Protein AF-A0A1W2EZI5-F1 (afdb_monomer_lite)

Radius of gyration: 28.15 Å; chains: 1; bounding box: 68×80×71 Å

Secondary structure (DSSP, 8-state):
-HHHHHHHHHHHHHHHHHHHT--PPPP------HHHHHHHHHHTTS--SS--HHHHHHHHHHS----SSHHHHT-SS-HHHHHHHHHHH-TTS-HHHHHHHHHHHHHHHHHHHS-HHHHHHHHHHHTTTT-TT--HHHHHHHHHHHGGGGTT-HHHHHHHHHHHHHHHTT--SHHHHHHHHHHHHHHHHHHHHHHHHHHHHHHS-HHHHHHHHHHHHHHHTT--HHHHHHHHHS------------S--PPP---

pLDDT: mean 77.81, std 23.26, range [31.56, 98.5]

Sequence (255 aa):
MQKSSQCTIATSLCLLQIRSGTRDRLPLLNANHGDFRVHLEKFTRSQPTDLTMSEIYEKCLTLRCDMSDGPHRSLPMRPAWRGLAARADNSNHSREEIADALARAVRSDFRNEVSPSHISALRRIFDRDGNSLGMPEIALAQLRDAAPLASGSVFGQKLQEWATIAATEGRLSRDSFHEAVGNAAIESTHAGIRQTSEHYVRKSTDRRAMKVERRMRDAAAQLVSSTLGASLLAPTGARRSLRRAGLNDGVPIHA

Foldseek 3Di:
DPVVVVVVVVVVVVVVCVVVVDPDDDDPPPDPDPPVVVVVVVVVPPDDDDDDPVNVVVVVVVVPPPDDDDLLVVQPDDPLLSVLLVLLLDPPHDLVNSLVSLLVRLLVLCVVQQDPQLLVQLLCLLVCPVHVVLQLVVSLVSLVVSLVSNPPGPLSNQLSVQSNVCSVVSNSHPLSSQLSNLVSSLVVLVVSLVSSLVSCVVRHPNVSSVSSSVSSVSSSVPRDRSVSSCVSPDDPDDDPPPPPPDDDPDDDDDD

Structure (mmCIF, N/CA/C/O backbone):
data_AF-A0A1W2EZI5-F1
#
_entry.id   AF-A0A1W2EZI5-F1
#
loop_
_atom_site.group_PDB
_atom_site.id
_atom_site.type_symbol
_atom_site.label_atom_id
_atom_site.label_alt_id
_atom_site.label_comp_id
_atom_site.label_asym_id
_atom_site.label_entity_id
_atom_site.label_seq_id
_atom_site.pdbx_PDB_ins_code
_atom_site.Cartn_x
_atom_site.Cartn_y
_atom_site.Cartn_z
_atom_site.occupancy
_atom_site.B_iso_or_equiv
_atom_site.auth_seq_id
_atom_site.auth_comp_id
_atom_site.auth_asym_id
_atom_site.auth_atom_id
_atom_site.pdbx_PDB_model_num
ATOM 1 N N . MET A 1 1 ? -33.947 13.062 8.029 1.00 41.25 1 MET A N 1
ATOM 2 C CA . MET A 1 1 ? -33.235 14.110 8.801 1.00 41.25 1 MET A CA 1
ATOM 3 C C . MET A 1 1 ? -34.034 14.701 9.976 1.00 41.25 1 MET A C 1
ATOM 5 O O . MET A 1 1 ? -33.399 15.210 10.884 1.00 41.25 1 MET A O 1
ATOM 9 N N . GLN A 1 2 ? -35.369 14.582 10.064 1.00 31.56 2 GLN A N 1
ATOM 10 C CA . GLN A 1 2 ? -36.165 15.207 11.149 1.00 31.56 2 GLN A CA 1
ATOM 11 C C . GLN A 1 2 ? -36.022 14.593 12.561 1.00 31.56 2 GLN A C 1
ATOM 13 O O . GLN A 1 2 ? -36.172 15.309 13.548 1.00 31.56 2 GLN A O 1
ATOM 18 N N . LYS A 1 3 ? -35.691 13.298 12.690 1.00 32.41 3 LYS A N 1
ATOM 19 C CA . LYS A 1 3 ? -35.661 12.602 13.997 1.00 32.41 3 LYS A CA 1
ATOM 20 C C . LYS A 1 3 ? -34.504 13.042 14.912 1.00 32.41 3 LYS A C 1
ATOM 22 O O . LYS A 1 3 ? -34.656 13.058 16.127 1.00 32.41 3 LYS A O 1
ATOM 27 N N . SER A 1 4 ? -33.373 13.458 14.332 1.00 36.53 4 SER A N 1
ATOM 28 C CA . SER A 1 4 ? -32.215 13.948 15.097 1.00 36.53 4 SER A CA 1
ATOM 29 C C . SER A 1 4 ? -32.442 15.348 15.671 1.00 36.53 4 SER A C 1
ATOM 31 O O . SER A 1 4 ? -31.951 15.637 16.755 1.00 36.53 4 SER A O 1
ATOM 33 N N . SER A 1 5 ? -33.190 16.212 14.974 1.00 35.41 5 SER A N 1
ATOM 34 C CA . SER A 1 5 ? -33.464 17.577 15.446 1.00 35.41 5 SER A CA 1
ATOM 35 C C . SER A 1 5 ? -34.511 17.612 16.560 1.00 35.41 5 SER A C 1
ATOM 37 O O . SER A 1 5 ? -34.364 18.387 17.498 1.00 35.41 5 SER A O 1
ATOM 39 N N . GLN A 1 6 ? -35.527 16.741 16.519 1.00 37.19 6 GLN A N 1
ATOM 40 C CA . GLN A 1 6 ? -36.568 16.695 17.557 1.00 37.19 6 GLN A CA 1
ATOM 41 C C . GLN A 1 6 ? -36.025 16.233 18.925 1.00 37.19 6 GLN A C 1
ATOM 43 O O . GLN A 1 6 ? -36.439 16.753 19.959 1.00 37.19 6 GLN A O 1
ATOM 48 N N . CYS A 1 7 ? -35.042 15.324 18.940 1.00 37.59 7 CYS A N 1
ATOM 49 C CA . CYS A 1 7 ? -34.447 14.806 20.176 1.00 37.59 7 CYS A CA 1
ATOM 50 C C . CYS A 1 7 ? -33.505 15.819 20.861 1.00 37.59 7 CYS A C 1
ATOM 52 O O . CYS A 1 7 ? -33.435 15.884 22.090 1.00 37.59 7 CYS A O 1
ATOM 54 N N . THR A 1 8 ? -32.814 16.651 20.077 1.00 40.81 8 THR A N 1
ATOM 55 C CA . THR A 1 8 ? -31.978 17.743 20.602 1.00 40.81 8 THR A CA 1
ATOM 56 C C . THR A 1 8 ? -32.838 18.854 21.204 1.00 40.81 8 THR A C 1
ATOM 58 O O . THR A 1 8 ? -32.549 19.314 22.304 1.00 40.81 8 THR A O 1
ATOM 61 N N . ILE A 1 9 ? -33.949 19.215 20.548 1.00 45.84 9 ILE A N 1
ATOM 62 C CA . ILE A 1 9 ? -34.880 20.250 21.032 1.00 45.84 9 ILE A CA 1
ATOM 63 C C . ILE A 1 9 ? -35.523 19.843 22.368 1.00 45.84 9 ILE A C 1
ATOM 65 O O . ILE A 1 9 ? -35.557 20.650 23.294 1.00 45.84 9 ILE A O 1
ATOM 69 N N . ALA A 1 10 ? -35.953 18.584 22.513 1.00 47.00 10 ALA A N 1
ATOM 70 C CA . ALA A 1 10 ? -36.533 18.080 23.762 1.00 47.00 10 ALA A CA 1
ATOM 71 C C . ALA A 1 10 ? -35.529 18.086 24.934 1.00 47.00 10 ALA A C 1
ATOM 73 O O . ALA A 1 10 ? -35.895 18.379 26.071 1.00 47.00 10 ALA A O 1
ATOM 74 N N . THR A 1 11 ? -34.250 17.821 24.648 1.00 47.97 11 THR A N 1
ATOM 75 C CA . THR A 1 11 ? -33.175 17.827 25.653 1.00 47.97 11 THR A CA 1
ATOM 76 C C . THR A 1 11 ? -32.831 19.256 26.087 1.00 47.97 11 THR A C 1
ATOM 78 O O . THR A 1 11 ? -32.679 19.521 27.278 1.00 47.97 11 THR A O 1
ATOM 81 N N . SER A 1 12 ? -32.772 20.197 25.140 1.00 44.44 12 SER A N 1
ATOM 82 C CA . SER A 1 12 ? -32.531 21.616 25.425 1.00 44.44 12 SER A CA 1
ATOM 83 C C . SER A 1 12 ? -33.679 22.269 26.201 1.00 44.44 12 SER A C 1
ATOM 85 O O . SER A 1 12 ? -33.407 23.039 27.117 1.00 44.44 12 SER A O 1
ATOM 87 N N . LEU A 1 13 ? -34.940 21.934 25.898 1.00 47.09 13 LEU A N 1
ATOM 88 C CA . LEU A 1 13 ? -36.112 22.412 26.649 1.00 47.09 13 LEU A CA 1
ATOM 89 C C . LEU A 1 13 ? -36.136 21.872 28.085 1.00 47.09 13 LEU A C 1
ATOM 91 O O . LEU A 1 13 ? -36.356 22.639 29.018 1.00 47.09 13 LEU A O 1
ATOM 95 N N . CYS A 1 14 ? -35.820 20.587 28.277 1.00 48.06 14 CYS A N 1
ATOM 96 C CA . CYS A 1 14 ? -35.753 19.979 29.608 1.00 48.06 14 CYS A CA 1
ATOM 97 C C . CYS A 1 14 ? -34.657 20.625 30.479 1.00 48.06 14 CYS A C 1
ATOM 99 O O . CYS A 1 14 ? -34.890 20.956 31.641 1.00 48.06 14 CYS A O 1
ATOM 101 N N . LEU A 1 15 ? -33.482 20.901 29.897 1.00 48.28 15 LEU A N 1
ATOM 102 C CA . LEU A 1 15 ? -32.386 21.594 30.584 1.00 48.28 15 LEU A CA 1
ATOM 103 C C . LEU A 1 15 ? -32.697 23.072 30.875 1.00 48.28 15 LEU A C 1
ATOM 105 O O . LEU A 1 15 ? -32.250 23.586 31.900 1.00 48.28 15 LEU A O 1
ATOM 109 N N . LEU A 1 16 ? -33.467 23.757 30.018 1.00 47.53 16 LEU A N 1
ATOM 110 C CA . LEU A 1 16 ? -33.883 25.143 30.264 1.00 47.53 16 LEU A CA 1
ATOM 111 C C . LEU A 1 16 ? -34.879 25.247 31.427 1.00 47.53 16 LEU A C 1
ATOM 113 O O . LEU A 1 16 ? -34.733 26.134 32.263 1.00 47.53 16 LEU A O 1
ATOM 117 N N . GLN A 1 17 ? -35.841 24.324 31.517 1.00 48.25 17 GLN A N 1
ATOM 118 C CA . GLN A 1 17 ? -36.878 24.338 32.558 1.00 48.25 17 GLN A CA 1
ATOM 119 C C . GLN A 1 17 ? -36.343 23.976 33.950 1.00 48.25 17 GLN A C 1
ATOM 121 O O . GLN A 1 17 ? -36.781 24.543 34.950 1.00 48.25 17 GLN A O 1
ATOM 126 N N . ILE A 1 18 ? -35.334 23.100 34.023 1.00 50.59 18 ILE A N 1
ATOM 127 C CA . ILE A 1 18 ? -34.610 22.815 35.275 1.00 50.59 18 ILE A CA 1
ATOM 128 C C . ILE A 1 18 ? -33.855 24.063 35.763 1.00 50.59 18 ILE A C 1
ATOM 130 O O . ILE A 1 18 ? -33.739 24.291 36.964 1.00 50.59 18 ILE A O 1
ATOM 134 N N . ARG A 1 19 ? -33.384 24.909 34.839 1.00 44.72 19 ARG A N 1
ATOM 135 C CA . ARG A 1 19 ? -32.620 26.124 35.153 1.00 44.72 19 ARG A CA 1
ATOM 136 C C . ARG A 1 19 ? -33.501 27.324 35.524 1.00 44.72 19 ARG A C 1
ATOM 138 O O . ARG A 1 19 ? -33.015 28.220 36.205 1.00 44.72 19 ARG A O 1
ATOM 145 N N . SER A 1 20 ? -34.768 27.349 35.099 1.00 44.50 20 SER A N 1
ATOM 146 C CA . SER A 1 20 ? -35.701 28.467 35.325 1.00 44.50 20 SER A CA 1
ATOM 147 C C . SER A 1 20 ? -36.641 28.291 36.525 1.00 44.50 20 SER A C 1
ATOM 149 O O . SER A 1 20 ? -37.457 29.178 36.774 1.00 44.50 20 SER A O 1
ATOM 151 N N . GLY A 1 21 ? -36.578 27.165 37.250 1.00 43.94 21 GLY A N 1
ATOM 152 C CA . GLY A 1 21 ? -37.343 26.931 38.487 1.00 43.94 21 GLY A CA 1
ATOM 153 C C . GLY A 1 21 ? -38.873 27.003 38.348 1.00 43.94 21 GLY A C 1
ATOM 154 O O . GLY A 1 21 ? -39.584 27.060 39.348 1.00 43.94 21 GLY A O 1
ATOM 155 N N . THR A 1 22 ? -39.397 27.015 37.124 1.00 44.03 22 THR A N 1
ATOM 156 C CA . THR A 1 22 ? -40.804 27.301 36.821 1.00 44.03 22 THR A CA 1
ATOM 157 C C . THR A 1 22 ? -41.548 26.000 36.529 1.00 44.03 22 THR A C 1
ATOM 159 O O . THR A 1 22 ? -41.249 25.286 35.575 1.00 44.03 22 THR A O 1
ATOM 162 N N . ARG A 1 23 ? -42.526 25.676 37.384 1.00 49.38 23 ARG A N 1
ATOM 163 C CA . ARG A 1 23 ? -43.349 24.452 37.344 1.00 49.38 23 ARG A CA 1
ATOM 164 C C . ARG A 1 23 ? -44.578 24.561 36.433 1.00 49.38 23 ARG A C 1
ATOM 166 O O . ARG A 1 23 ? -45.571 23.883 36.681 1.00 49.38 23 ARG A O 1
ATOM 173 N N . ASP A 1 24 ? -44.532 25.369 35.380 1.00 41.62 24 ASP A N 1
ATOM 174 C CA . ASP A 1 24 ? -45.689 25.496 34.495 1.00 41.62 24 ASP A CA 1
ATOM 175 C C . ASP A 1 24 ? -45.641 24.554 33.290 1.00 41.62 24 ASP A C 1
ATOM 177 O O . ASP A 1 24 ? -44.593 24.239 32.720 1.00 41.62 24 ASP A O 1
ATOM 181 N N . ARG A 1 25 ? -46.837 24.029 33.002 1.00 46.44 25 ARG A N 1
ATOM 182 C CA . ARG A 1 25 ? -47.150 22.851 32.187 1.00 46.44 25 ARG A CA 1
ATOM 183 C C . ARG A 1 25 ? -46.499 22.891 30.800 1.00 46.44 25 ARG A C 1
ATOM 185 O O . ARG A 1 25 ? -46.580 23.888 30.091 1.00 46.44 25 ARG A O 1
ATOM 192 N N . LEU A 1 26 ? -45.932 21.748 30.399 1.00 44.34 26 LEU A N 1
ATOM 193 C CA . LEU A 1 26 ? -45.437 21.474 29.045 1.00 44.34 26 LEU A CA 1
ATOM 194 C C . LEU A 1 26 ? -46.476 21.881 27.980 1.00 44.34 26 LEU A C 1
ATOM 196 O O . LEU A 1 26 ? -47.639 21.485 28.108 1.00 44.34 26 LEU A O 1
ATOM 200 N N . PRO A 1 27 ? -46.089 22.556 26.882 1.00 38.69 27 PRO A N 1
ATOM 201 C CA . PRO A 1 27 ? -46.904 22.529 25.680 1.00 38.69 27 PRO A CA 1
ATOM 202 C C . PRO A 1 27 ? -46.948 21.080 25.183 1.00 38.69 27 PRO A C 1
ATOM 204 O O . PRO A 1 27 ? -45.914 20.441 24.977 1.00 38.69 27 PRO A O 1
ATOM 207 N N . LEU A 1 28 ? -48.162 20.547 25.050 1.00 39.66 28 LEU A N 1
ATOM 208 C CA . LEU A 1 28 ? -48.439 19.20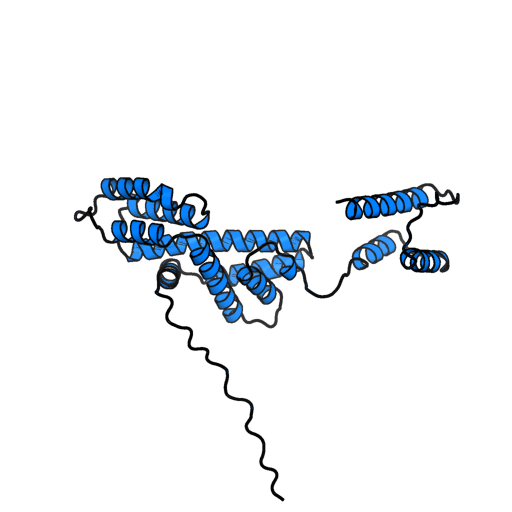0 24.562 1.00 39.66 28 LEU A CA 1
ATOM 209 C C . LEU A 1 28 ? -47.961 19.071 23.108 1.00 39.66 28 LEU A C 1
ATOM 211 O O . LEU A 1 28 ? -48.725 19.253 22.164 1.00 39.66 28 LEU A O 1
ATOM 215 N N . LEU A 1 29 ? -46.683 18.743 22.918 1.00 39.12 29 LEU A N 1
ATOM 216 C CA . LEU A 1 29 ? -46.205 18.188 21.661 1.00 39.12 29 LEU A CA 1
ATOM 217 C C . LEU A 1 29 ? -46.800 16.788 21.546 1.00 39.12 29 LEU A C 1
ATOM 219 O O . LEU A 1 29 ? -46.441 15.872 22.286 1.00 39.12 29 LEU A O 1
ATOM 223 N N . ASN A 1 30 ? -47.765 16.669 20.640 1.00 42.38 30 ASN A N 1
ATOM 224 C CA . ASN A 1 30 ? -48.512 15.459 20.347 1.00 42.38 30 ASN A CA 1
ATOM 225 C C . ASN A 1 30 ? -47.583 14.426 19.680 1.00 42.38 30 ASN A C 1
ATOM 227 O O . ASN A 1 30 ? -47.564 14.261 18.462 1.00 42.38 30 ASN A O 1
ATOM 231 N N . ALA A 1 31 ? -46.734 13.785 20.482 1.00 42.75 31 ALA A N 1
ATOM 232 C CA . ALA A 1 31 ? -45.889 12.678 20.071 1.00 42.75 31 ALA A CA 1
ATOM 233 C C . ALA A 1 31 ? -46.599 11.374 20.449 1.00 42.75 31 ALA A C 1
ATOM 235 O O . ALA A 1 31 ? -46.559 10.929 21.596 1.00 42.75 31 ALA A O 1
ATOM 236 N N . ASN A 1 32 ? -47.260 10.764 19.464 1.00 39.28 32 ASN A N 1
ATOM 237 C CA . ASN A 1 32 ? -47.789 9.404 19.540 1.00 39.28 32 ASN A CA 1
ATOM 238 C C . ASN A 1 32 ? -46.636 8.391 19.658 1.00 39.28 32 ASN A C 1
ATOM 240 O O . ASN A 1 32 ? -46.284 7.732 18.688 1.00 39.28 32 ASN A O 1
ATOM 244 N N . HIS A 1 33 ? -46.032 8.271 20.839 1.00 40.88 33 HIS A N 1
ATOM 245 C CA . HIS A 1 33 ? -45.204 7.132 21.228 1.00 40.88 33 HIS A CA 1
ATOM 246 C C . HIS A 1 33 ? -45.318 6.940 22.744 1.00 40.88 33 HIS A C 1
ATOM 248 O O . HIS A 1 33 ? -44.721 7.674 23.530 1.00 40.88 33 HIS A O 1
ATOM 254 N N . GLY A 1 34 ? -46.119 5.947 23.145 1.00 36.12 34 GLY A N 1
ATOM 255 C CA . GLY A 1 34 ? -46.477 5.666 24.540 1.00 36.12 34 GLY A CA 1
ATOM 256 C C . GLY A 1 34 ? -45.305 5.328 25.469 1.00 36.12 34 GLY A C 1
ATOM 257 O O . GLY A 1 34 ? -45.473 5.389 26.680 1.00 36.12 34 GLY A O 1
ATOM 258 N N . ASP A 1 35 ? -44.114 5.046 24.935 1.00 43.53 35 ASP A N 1
ATOM 259 C CA . ASP A 1 35 ? -42.970 4.562 25.720 1.00 43.53 35 ASP A CA 1
ATOM 260 C C . ASP A 1 35 ? -42.147 5.686 26.384 1.00 43.53 35 ASP A C 1
ATOM 262 O O . ASP A 1 35 ? -41.619 5.532 27.486 1.00 43.53 35 ASP A O 1
ATOM 266 N N . PHE A 1 36 ? -42.102 6.877 25.769 1.00 37.28 36 PHE A N 1
ATOM 267 C CA . PHE A 1 36 ? -41.372 8.033 26.318 1.00 37.28 36 PHE A CA 1
ATOM 268 C C . PHE A 1 36 ? -42.061 8.622 27.559 1.00 37.28 36 PHE A C 1
ATOM 270 O O . PHE A 1 36 ? -41.408 9.136 28.469 1.00 37.28 36 PHE A O 1
ATOM 277 N N . ARG A 1 37 ? -43.396 8.528 27.610 1.00 38.03 37 ARG A N 1
ATOM 278 C CA . ARG A 1 37 ? -44.220 9.105 28.679 1.00 38.03 37 ARG A CA 1
ATOM 279 C C . ARG A 1 37 ? -44.077 8.334 29.996 1.00 38.03 37 ARG A C 1
ATOM 281 O O . ARG A 1 37 ? -44.029 8.945 31.059 1.00 38.03 37 ARG A O 1
ATOM 288 N N . VAL A 1 38 ? -43.909 7.011 29.921 1.00 45.59 38 VAL A N 1
ATOM 289 C CA . VAL A 1 38 ? -43.810 6.128 31.096 1.00 45.59 38 VAL A CA 1
ATOM 290 C C . VAL A 1 38 ? -42.466 6.277 31.823 1.00 45.59 38 VAL A C 1
ATOM 292 O O . VAL A 1 38 ? -42.413 6.160 33.047 1.00 45.59 38 VAL A O 1
ATOM 295 N N . HIS A 1 39 ? -41.374 6.568 31.108 1.00 43.09 39 HIS A N 1
ATOM 296 C CA . HIS A 1 39 ? -40.052 6.732 31.731 1.00 43.09 39 HIS A CA 1
ATOM 297 C C . HIS A 1 39 ? -39.852 8.114 32.369 1.00 43.09 39 HIS A C 1
ATOM 299 O O . HIS A 1 39 ? -39.250 8.206 33.439 1.00 43.09 39 HIS A O 1
ATOM 305 N N . LEU A 1 40 ? -40.425 9.172 31.785 1.00 42.28 40 LEU A N 1
ATOM 306 C CA . LEU A 1 40 ? -40.423 10.511 32.389 1.00 42.28 40 LEU A CA 1
ATOM 307 C C . LEU A 1 40 ? -41.272 10.574 33.671 1.00 42.28 40 LEU A C 1
ATOM 309 O O . LEU A 1 40 ? -40.844 11.192 34.643 1.00 42.28 40 LEU A O 1
ATOM 313 N N . GLU A 1 41 ? -42.420 9.887 33.725 1.00 40.69 41 GLU A N 1
ATOM 314 C CA . GLU A 1 41 ? -43.256 9.827 34.940 1.00 40.69 41 GLU A CA 1
ATOM 315 C C . GLU A 1 41 ? -42.626 9.016 36.085 1.00 40.69 41 GLU A C 1
ATOM 317 O O . GLU A 1 41 ? -42.888 9.296 37.257 1.00 40.69 41 GLU A O 1
ATOM 322 N N . LYS A 1 42 ? -41.761 8.038 35.784 1.00 45.41 42 LYS A N 1
ATOM 323 C CA . LYS A 1 42 ? -40.982 7.334 36.818 1.00 45.41 42 LYS A CA 1
ATOM 324 C C . LYS A 1 42 ? -39.841 8.190 37.367 1.00 45.41 42 LYS A C 1
ATOM 326 O O . LYS A 1 42 ? -39.546 8.095 38.554 1.00 45.41 42 LYS A O 1
ATOM 331 N N . PHE A 1 43 ? -39.247 9.051 36.540 1.00 42.09 43 PHE A N 1
ATOM 332 C CA . PHE A 1 43 ? -38.167 9.951 36.955 1.00 42.09 43 PHE A CA 1
ATOM 333 C C . PHE A 1 43 ? -38.662 11.098 37.853 1.00 42.09 43 PHE A C 1
ATOM 335 O O . PHE A 1 43 ? -37.937 11.554 38.728 1.00 42.09 43 PHE A O 1
ATOM 342 N N . THR A 1 44 ? -39.913 11.540 37.687 1.00 45.22 44 THR A N 1
ATOM 343 C CA . THR A 1 44 ? -40.503 12.623 38.497 1.00 45.22 44 THR A CA 1
ATOM 344 C C . THR A 1 44 ? -41.157 12.155 39.802 1.00 45.22 44 THR A C 1
ATOM 346 O O . THR A 1 44 ? -41.504 12.995 40.631 1.00 45.22 44 THR A O 1
ATOM 349 N N . ARG A 1 45 ? -41.317 10.838 40.021 1.00 42.78 45 ARG A N 1
ATOM 350 C CA . ARG A 1 45 ? -41.920 10.270 41.247 1.00 42.78 45 ARG A CA 1
ATOM 351 C C . ARG A 1 45 ? -40.924 9.874 42.338 1.00 42.78 45 ARG A C 1
ATOM 353 O O . ARG A 1 45 ? -41.345 9.714 43.480 1.00 42.78 45 ARG A O 1
ATOM 360 N N . SER A 1 46 ? -39.632 9.745 42.039 1.00 43.91 46 SER A N 1
ATOM 361 C CA . SER A 1 46 ? -38.602 9.644 43.078 1.00 43.91 46 SER A CA 1
ATOM 362 C C . SER A 1 46 ? -38.174 11.051 43.481 1.00 43.91 46 SER A C 1
ATOM 364 O O . SER A 1 46 ? -37.643 11.786 42.649 1.00 43.91 46 SER A O 1
ATOM 366 N N . GLN A 1 47 ? -38.435 11.444 44.728 1.00 46.22 47 GLN A N 1
ATOM 367 C CA . GLN A 1 47 ? -38.009 12.741 45.249 1.00 46.22 47 GLN A CA 1
ATOM 368 C C . GLN A 1 47 ? -36.501 12.955 45.021 1.00 46.22 47 GLN A C 1
ATOM 370 O O . GLN A 1 47 ? -35.716 12.085 45.401 1.00 46.22 47 GLN A O 1
ATOM 375 N N . PRO A 1 48 ? -36.077 14.077 44.411 1.00 48.41 48 PRO A N 1
ATOM 376 C CA . PRO A 1 48 ? -34.674 14.390 44.240 1.00 48.41 48 PRO A CA 1
ATOM 377 C C . PRO A 1 48 ? -34.233 15.253 45.420 1.00 48.41 48 PRO A C 1
ATOM 379 O O . PRO A 1 48 ? -34.261 16.480 45.358 1.00 48.41 48 PRO A O 1
ATOM 382 N N . THR A 1 49 ? -33.840 14.614 46.510 1.00 51.38 49 THR A N 1
ATOM 383 C CA . THR A 1 49 ? -32.912 15.230 47.457 1.00 51.38 49 THR A CA 1
ATOM 384 C C . THR A 1 49 ? -31.633 14.417 47.365 1.00 51.38 49 THR A C 1
ATOM 386 O O . THR A 1 49 ? -31.659 13.213 47.599 1.00 51.38 49 THR A O 1
ATOM 389 N N . ASP A 1 50 ? -30.563 15.086 46.942 1.00 51.59 50 ASP A N 1
ATOM 390 C CA . ASP A 1 50 ? -29.185 14.587 46.856 1.00 51.59 50 ASP A CA 1
ATOM 391 C C . ASP A 1 50 ? -28.805 13.773 45.614 1.00 51.59 50 ASP A C 1
ATOM 393 O O . ASP A 1 50 ? -28.154 12.739 45.705 1.00 51.59 50 ASP A O 1
ATOM 397 N N . LEU A 1 51 ? -29.134 14.282 44.421 1.00 54.31 51 LEU A N 1
ATOM 398 C CA . LEU A 1 51 ? -28.298 14.005 43.249 1.00 54.31 51 LEU A CA 1
ATOM 399 C C . LEU A 1 51 ? -27.625 15.300 42.809 1.00 54.31 51 LEU A C 1
ATOM 401 O O . LEU A 1 51 ? -28.269 16.252 42.365 1.00 54.31 51 LEU A O 1
ATOM 405 N N . THR A 1 52 ? -26.311 15.334 42.961 1.00 69.62 52 THR A N 1
ATOM 406 C CA . THR A 1 52 ? -25.463 16.421 42.487 1.00 69.62 52 THR A CA 1
ATOM 407 C C . THR A 1 52 ? -25.528 16.510 40.961 1.00 69.62 52 THR A C 1
ATOM 409 O O . THR A 1 52 ? -25.730 15.517 40.256 1.00 69.62 52 THR A O 1
ATOM 412 N N . MET A 1 53 ? -25.316 17.708 40.408 1.00 52.44 53 MET A N 1
ATOM 413 C CA . MET A 1 53 ? -25.261 17.896 38.953 1.00 52.44 53 MET A CA 1
ATOM 414 C C . MET A 1 53 ? -24.230 16.968 38.288 1.00 52.44 53 MET A C 1
ATOM 416 O O . MET A 1 53 ? -24.463 16.521 37.169 1.00 52.44 53 MET A O 1
ATOM 420 N N . SER A 1 54 ? -23.140 16.614 38.978 1.00 51.41 54 SER A N 1
ATOM 421 C CA . SER A 1 54 ? -22.167 15.621 38.508 1.00 51.41 54 SER A CA 1
ATOM 422 C C . SER A 1 54 ? -22.764 14.226 38.342 1.00 51.41 54 SER A C 1
ATOM 424 O O . SER A 1 54 ? -22.533 13.612 37.308 1.00 51.41 54 SER A O 1
ATOM 426 N N . GLU A 1 55 ? -23.585 13.748 39.279 1.00 56.16 55 GLU A N 1
ATOM 427 C CA . GLU A 1 55 ? -24.222 12.425 39.184 1.00 56.16 55 GLU A CA 1
ATOM 428 C C . GLU A 1 55 ? -25.285 12.383 38.083 1.00 56.16 55 GLU A C 1
ATOM 430 O O . GLU A 1 55 ? -25.486 11.350 37.445 1.00 56.16 55 GLU A O 1
ATOM 435 N N . ILE A 1 56 ? -25.939 13.516 37.806 1.00 56.78 56 ILE A N 1
ATOM 436 C CA . ILE A 1 56 ? -26.861 13.661 36.672 1.00 56.78 56 ILE A CA 1
ATOM 437 C C . ILE A 1 56 ? -26.086 13.621 35.349 1.00 56.78 56 ILE A C 1
ATOM 439 O O . ILE A 1 56 ? -26.491 12.909 34.430 1.00 56.78 56 ILE A O 1
ATOM 443 N N . TYR A 1 57 ? -24.949 14.317 35.248 1.00 54.34 57 TYR A N 1
ATOM 444 C CA . TYR A 1 57 ? -24.079 14.239 34.071 1.00 54.34 57 TYR A CA 1
ATOM 445 C C . TYR A 1 57 ? -23.501 12.831 33.877 1.00 54.34 57 TYR A C 1
ATOM 447 O O . TYR A 1 57 ? -23.473 12.340 32.750 1.00 54.34 57 TYR A O 1
ATOM 455 N N . GLU A 1 58 ? -23.117 12.145 34.952 1.00 52.72 58 GLU A N 1
ATOM 456 C CA . GLU A 1 58 ? -22.578 10.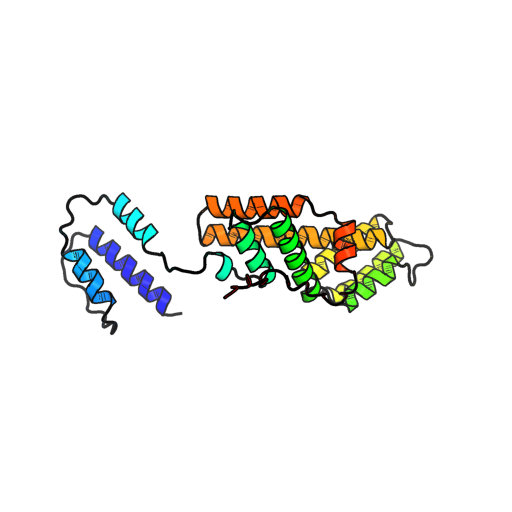783 34.913 1.00 52.72 58 GLU A CA 1
ATOM 457 C C . GLU A 1 58 ? -23.653 9.745 34.532 1.00 52.72 58 GLU A C 1
ATOM 459 O O . GLU A 1 58 ? -23.422 8.884 33.675 1.00 52.72 58 GLU A O 1
ATOM 464 N N . LYS A 1 59 ? -24.883 9.882 35.052 1.00 50.97 59 LYS A N 1
ATOM 465 C CA . LYS A 1 59 ? -26.042 9.080 34.615 1.00 50.97 59 LYS A CA 1
ATOM 466 C C . LYS A 1 59 ? -26.431 9.363 33.164 1.00 50.97 59 LYS A C 1
ATOM 468 O O . LYS A 1 59 ? -26.713 8.432 32.417 1.00 50.97 59 LYS A O 1
ATOM 473 N N . CYS A 1 60 ? -26.419 10.617 32.717 1.00 52.44 60 CYS A N 1
ATOM 474 C CA . CYS A 1 60 ? -26.731 10.956 31.325 1.00 52.44 60 CYS A CA 1
ATOM 475 C C . CYS A 1 60 ? -25.637 10.512 30.336 1.00 52.44 60 CYS A C 1
ATOM 477 O O . CYS A 1 60 ? -25.963 10.139 29.208 1.00 52.44 60 CYS A O 1
ATOM 479 N N . LEU A 1 61 ? -24.363 10.494 30.746 1.00 50.16 61 LEU A N 1
ATOM 480 C CA . LEU A 1 61 ? -23.251 9.953 29.952 1.00 50.16 61 LEU A CA 1
ATOM 481 C C . LEU A 1 61 ? -23.314 8.423 29.820 1.00 50.16 61 LEU A C 1
ATOM 483 O O . LEU A 1 61 ? -22.894 7.880 28.799 1.00 50.16 61 LEU A O 1
ATOM 487 N N . THR A 1 62 ? -23.883 7.728 30.807 1.00 47.44 62 THR A N 1
ATOM 488 C CA . THR A 1 62 ? -24.041 6.262 30.802 1.00 47.44 62 THR A CA 1
ATOM 489 C C . THR A 1 62 ? -25.341 5.783 30.137 1.00 47.44 62 THR A C 1
ATOM 491 O O . THR A 1 62 ? -25.400 4.652 29.656 1.00 47.44 62 THR A O 1
ATOM 494 N N . LEU A 1 63 ? -26.354 6.650 29.999 1.00 44.72 63 LEU A N 1
ATOM 495 C CA . LEU A 1 63 ? -27.659 6.348 29.381 1.00 44.72 63 LEU A CA 1
ATOM 496 C C . LEU A 1 63 ? -27.697 6.390 27.837 1.00 44.72 63 LEU A C 1
ATOM 498 O O . LEU A 1 63 ? -28.756 6.176 27.251 1.00 44.72 63 LEU A O 1
ATOM 502 N N . ARG A 1 64 ? -26.561 6.577 27.146 1.00 50.00 64 ARG A N 1
ATOM 503 C CA . ARG A 1 64 ? -26.410 6.202 25.720 1.00 50.00 64 ARG A CA 1
ATOM 504 C C . ARG A 1 64 ? -25.594 4.920 25.568 1.00 50.00 64 ARG A C 1
ATOM 506 O O . ARG A 1 64 ? -24.627 4.864 24.812 1.00 50.00 64 ARG A O 1
ATOM 513 N N . CYS A 1 65 ? -26.002 3.881 26.282 1.00 46.12 65 CYS A N 1
ATOM 514 C CA . CYS A 1 65 ? -25.646 2.512 25.948 1.00 46.12 65 CYS A CA 1
ATOM 515 C C . CYS A 1 65 ? -26.766 1.923 25.084 1.00 46.12 65 CYS A C 1
ATOM 517 O O . CYS A 1 65 ? -27.664 1.261 25.594 1.00 46.12 65 CYS A O 1
ATOM 519 N N . ASP A 1 66 ? -26.713 2.166 23.773 1.00 46.75 66 ASP A N 1
ATOM 520 C CA . ASP A 1 66 ? -27.292 1.191 22.849 1.00 46.75 66 ASP A CA 1
ATOM 521 C C . ASP A 1 66 ? -26.250 0.079 22.684 1.00 46.75 66 ASP A C 1
ATOM 523 O O . ASP A 1 66 ? -25.220 0.233 22.017 1.00 46.75 66 ASP A O 1
ATOM 527 N N . MET A 1 67 ? -26.497 -1.035 23.370 1.00 55.88 67 MET A N 1
ATOM 528 C CA . MET A 1 67 ? -25.856 -2.326 23.116 1.00 55.88 67 MET A CA 1
ATOM 529 C C . MET A 1 67 ? -26.104 -2.706 21.639 1.00 55.88 67 MET A C 1
ATOM 531 O O . MET A 1 67 ? -27.162 -2.426 21.095 1.00 55.88 67 MET A O 1
ATOM 535 N N . SER A 1 68 ? -25.208 -3.332 20.877 1.00 51.97 68 SER A N 1
ATOM 536 C CA . SER A 1 68 ? -24.481 -4.555 21.233 1.00 51.97 68 SER A CA 1
ATOM 537 C C . SER A 1 68 ? -23.208 -4.774 20.393 1.00 51.97 68 SER A C 1
ATOM 539 O O . SER A 1 68 ? -22.608 -5.843 20.451 1.00 51.97 68 SER A O 1
ATOM 541 N N . ASP A 1 69 ? -22.774 -3.805 19.586 1.00 57.81 69 ASP A N 1
ATOM 542 C CA . ASP A 1 69 ? -21.851 -4.115 18.482 1.00 57.81 69 ASP A CA 1
ATOM 543 C C . ASP A 1 69 ? -20.500 -3.389 18.488 1.00 57.81 69 ASP A C 1
ATOM 545 O O . ASP A 1 69 ? -19.664 -3.598 17.609 1.00 57.81 69 ASP A O 1
ATOM 549 N N . GLY A 1 70 ? -20.254 -2.539 19.483 1.00 65.69 70 GLY A N 1
ATOM 550 C CA . GLY A 1 70 ? -18.994 -1.814 19.621 1.00 65.69 70 GLY A CA 1
ATOM 551 C C . GLY A 1 70 ? -18.710 -0.783 18.508 1.00 65.69 70 GLY A C 1
ATOM 552 O O . GLY A 1 70 ? -19.330 -0.760 17.442 1.00 65.69 70 GLY A O 1
ATOM 553 N N . PRO A 1 71 ? -17.734 0.112 18.732 1.00 72.25 71 PRO A N 1
ATOM 554 C CA . PRO A 1 71 ? -17.411 1.203 17.808 1.00 72.25 71 PRO A CA 1
ATOM 555 C C . PRO A 1 71 ? -16.964 0.717 16.418 1.00 72.25 71 PRO A C 1
ATOM 557 O O . PRO A 1 71 ? -17.132 1.437 15.438 1.00 72.25 71 PRO A O 1
ATOM 560 N N . HIS A 1 72 ? -16.460 -0.513 16.286 1.00 73.56 72 HIS A N 1
ATOM 561 C CA . HIS A 1 72 ? -15.994 -1.062 15.011 1.00 73.56 72 HIS A CA 1
ATOM 562 C C . HIS A 1 72 ? -17.117 -1.378 14.004 1.00 73.56 72 HIS A C 1
ATOM 564 O O . HIS A 1 72 ? -16.853 -1.363 12.801 1.00 73.56 72 HIS A O 1
ATOM 570 N N . ARG A 1 73 ? -18.367 -1.636 14.430 1.00 74.00 73 ARG A N 1
ATOM 571 C CA . ARG A 1 73 ? -19.462 -1.947 13.484 1.00 74.00 73 ARG A CA 1
ATOM 572 C C . ARG A 1 73 ? -19.912 -0.729 12.681 1.00 74.00 73 ARG A C 1
ATOM 574 O O . ARG A 1 73 ? -20.238 -0.875 11.504 1.00 74.00 73 ARG A O 1
ATOM 581 N N . SER A 1 74 ? -19.876 0.450 13.303 1.00 77.50 74 SER A N 1
ATOM 582 C CA . SER A 1 74 ? -20.246 1.739 12.697 1.00 77.50 74 SER A CA 1
ATOM 583 C C . SER A 1 74 ? -19.087 2.458 11.998 1.00 77.50 74 SER A C 1
ATOM 585 O O . SER A 1 74 ? -19.281 3.559 11.487 1.00 77.50 74 SER A O 1
ATOM 587 N N . LEU A 1 75 ? -17.889 1.865 11.978 1.00 80.31 75 LEU A N 1
ATOM 588 C CA . LEU A 1 75 ? -16.712 2.436 11.326 1.00 80.31 75 LEU A CA 1
ATOM 589 C C . LEU A 1 75 ? -16.953 2.514 9.803 1.00 80.31 75 LEU A C 1
ATOM 591 O O . LEU A 1 75 ? -17.169 1.466 9.185 1.00 80.31 75 LEU A O 1
ATOM 595 N N . PRO A 1 76 ? -16.920 3.708 9.178 1.00 81.12 76 PRO A N 1
ATOM 596 C CA . PRO A 1 76 ? -17.166 3.883 7.745 1.00 81.12 76 PRO A CA 1
ATOM 597 C C . PRO A 1 76 ? -15.934 3.468 6.926 1.00 81.12 76 PRO A C 1
ATOM 599 O O . PRO A 1 76 ? -15.292 4.276 6.264 1.00 81.12 76 PRO A O 1
ATOM 602 N N . MET A 1 77 ? -15.573 2.191 7.019 1.00 87.38 77 MET A N 1
ATOM 603 C CA . MET A 1 77 ? -14.433 1.583 6.341 1.00 87.38 77 MET A CA 1
ATOM 604 C C . MET A 1 77 ? -14.810 0.214 5.777 1.00 87.38 77 MET A C 1
ATOM 606 O O . MET A 1 77 ? -15.817 -0.407 6.145 1.00 87.38 77 MET A O 1
ATOM 610 N N . ARG A 1 78 ? -13.951 -0.293 4.890 1.00 90.56 78 ARG A N 1
ATOM 611 C CA . ARG A 1 78 ? -14.108 -1.621 4.290 1.00 90.56 78 ARG A CA 1
ATOM 612 C C . ARG A 1 78 ? -14.180 -2.715 5.374 1.00 90.56 78 ARG A C 1
ATOM 614 O O . ARG A 1 78 ? -13.578 -2.576 6.442 1.00 90.56 78 ARG A O 1
ATOM 621 N N . PRO A 1 79 ? -14.875 -3.843 5.119 1.00 93.75 79 PRO A N 1
ATOM 622 C CA . PRO A 1 79 ? -15.059 -4.910 6.110 1.00 93.75 79 PRO A CA 1
ATOM 623 C C . PRO A 1 79 ? -13.758 -5.451 6.721 1.00 93.75 79 PRO A C 1
ATOM 625 O O . PRO A 1 79 ? -13.732 -5.784 7.904 1.00 93.75 79 PRO A O 1
ATOM 628 N N . ALA A 1 80 ? -12.672 -5.511 5.944 1.00 95.00 80 ALA A N 1
ATOM 629 C CA . ALA A 1 80 ? -11.380 -5.986 6.433 1.00 95.00 80 ALA A CA 1
ATOM 630 C C . ALA A 1 80 ? -10.791 -5.066 7.522 1.00 95.00 80 ALA A C 1
ATOM 632 O O . ALA A 1 80 ? -10.342 -5.564 8.553 1.00 95.00 80 ALA A O 1
ATOM 633 N N . TRP A 1 81 ? -10.897 -3.744 7.350 1.00 95.94 81 TRP A N 1
ATOM 634 C CA . TRP A 1 81 ? -10.503 -2.752 8.357 1.00 95.94 81 TRP A CA 1
ATOM 635 C C . TRP A 1 81 ? -11.381 -2.795 9.603 1.00 95.94 81 TRP A C 1
ATOM 637 O O . TRP A 1 81 ? -10.866 -2.763 10.717 1.00 95.94 81 TRP A O 1
ATOM 647 N N . ARG A 1 82 ? -12.699 -2.969 9.440 1.00 94.75 82 ARG A N 1
ATOM 648 C CA . ARG A 1 82 ? -13.605 -3.182 10.584 1.00 94.75 82 ARG A CA 1
ATOM 649 C C . ARG A 1 82 ? -13.220 -4.419 11.390 1.00 94.75 82 ARG A C 1
ATOM 651 O O . ARG A 1 82 ? -13.152 -4.367 12.616 1.00 94.75 82 ARG A O 1
ATOM 658 N N . GLY A 1 83 ? -12.917 -5.519 10.702 1.00 94.94 83 GLY A N 1
ATOM 659 C CA . GLY A 1 83 ? -12.459 -6.753 11.331 1.00 94.94 83 GLY A CA 1
ATOM 660 C C . GLY A 1 83 ? -11.086 -6.631 11.998 1.00 94.94 83 GLY A C 1
ATOM 661 O O . GLY A 1 83 ? -10.844 -7.303 12.999 1.00 94.94 83 GLY A O 1
ATOM 662 N N . LEU A 1 84 ? -10.184 -5.804 11.467 1.00 96.88 84 LEU A N 1
ATOM 663 C CA . LEU A 1 84 ? -8.915 -5.476 12.119 1.00 96.88 84 LEU A CA 1
ATOM 664 C C . LEU A 1 84 ? -9.153 -4.667 13.398 1.00 96.88 84 LEU A C 1
ATOM 666 O O . LEU A 1 84 ? -8.660 -5.051 14.454 1.00 96.88 84 LEU A O 1
ATOM 670 N N . ALA A 1 85 ? -9.957 -3.606 13.323 1.00 95.81 85 ALA A N 1
ATOM 671 C CA . ALA A 1 85 ? -10.277 -2.761 14.469 1.00 95.81 85 ALA A CA 1
ATOM 672 C C . ALA A 1 85 ? -10.933 -3.562 15.607 1.00 95.81 85 ALA A C 1
ATOM 674 O O . ALA A 1 85 ? -10.572 -3.390 16.768 1.00 95.81 85 ALA A O 1
ATOM 675 N N . ALA A 1 86 ? -11.849 -4.480 15.279 1.00 94.06 86 ALA A N 1
ATOM 676 C CA . ALA A 1 86 ? -12.467 -5.381 16.253 1.00 94.06 86 ALA A CA 1
ATOM 677 C C . ALA A 1 86 ? -11.431 -6.263 16.978 1.00 94.06 86 ALA A C 1
ATOM 679 O O . ALA A 1 86 ? -11.476 -6.406 18.200 1.00 94.06 86 ALA A O 1
ATOM 680 N N . ARG A 1 87 ? -10.462 -6.819 16.236 1.00 95.62 87 ARG A N 1
ATOM 681 C CA . ARG A 1 87 ? -9.389 -7.648 16.811 1.00 95.62 87 ARG A CA 1
ATOM 682 C C . ARG A 1 87 ? -8.421 -6.836 17.662 1.00 95.62 87 ARG A C 1
ATOM 684 O O . ARG A 1 87 ? -8.056 -7.269 18.746 1.00 95.62 87 ARG A O 1
ATOM 691 N N . ALA A 1 88 ? -8.036 -5.650 17.196 1.00 95.44 88 ALA A N 1
ATOM 692 C CA . ALA A 1 88 ? -7.175 -4.741 17.946 1.00 95.44 88 ALA A CA 1
ATOM 693 C C . ALA A 1 88 ? -7.837 -4.272 19.252 1.00 95.44 88 ALA A C 1
ATOM 695 O O . ALA A 1 88 ? -7.166 -4.071 20.266 1.00 95.44 88 ALA A O 1
ATOM 696 N N . ASP A 1 89 ? -9.160 -4.148 19.270 1.00 94.25 89 ASP A N 1
ATOM 697 C CA . ASP A 1 89 ? -9.896 -3.790 20.474 1.00 94.25 89 ASP A CA 1
ATOM 698 C C . ASP A 1 89 ? -10.015 -4.954 21.476 1.00 94.25 89 ASP A C 1
ATOM 700 O O . ASP A 1 89 ? -9.925 -4.741 22.685 1.00 94.25 89 ASP A O 1
ATOM 704 N N . ASN A 1 90 ? -10.136 -6.197 21.017 1.00 92.19 90 ASN A N 1
ATOM 705 C CA . ASN A 1 90 ? -10.220 -7.353 21.909 1.00 92.19 90 ASN A CA 1
ATOM 706 C C . ASN A 1 90 ? -8.823 -7.834 22.361 1.00 92.19 90 ASN A C 1
ATOM 708 O O . ASN A 1 90 ? -7.989 -8.240 21.551 1.00 92.19 90 ASN A O 1
ATOM 712 N N . SER A 1 91 ? -8.544 -7.796 23.668 1.00 90.69 91 SER A N 1
ATOM 713 C CA . SER A 1 91 ? -7.254 -8.202 24.256 1.00 90.69 91 SER A CA 1
ATOM 714 C C . SER A 1 91 ? -6.897 -9.671 24.037 1.00 90.69 91 SER A C 1
ATOM 716 O O . SER A 1 91 ? -5.719 -9.997 24.093 1.00 90.69 91 SER A O 1
ATOM 718 N N . ASN A 1 92 ? -7.875 -10.528 23.741 1.00 93.81 92 ASN A N 1
ATOM 719 C CA . ASN A 1 92 ? -7.659 -11.965 23.568 1.00 93.81 92 ASN A CA 1
ATOM 720 C C . ASN A 1 92 ? -6.961 -12.321 22.250 1.00 93.81 92 ASN A C 1
ATOM 722 O O . ASN A 1 92 ? -6.475 -13.438 22.115 1.00 93.81 92 ASN A O 1
ATOM 726 N N . HIS A 1 93 ? -6.913 -11.403 21.279 1.00 94.50 93 HIS A N 1
ATOM 727 C CA . HIS A 1 93 ? -6.149 -11.640 20.059 1.00 94.50 93 HIS A CA 1
ATOM 728 C C . HIS A 1 93 ? -4.657 -11.422 20.285 1.00 94.50 93 HIS A C 1
ATOM 730 O O . HIS A 1 93 ? -4.232 -10.415 20.852 1.00 94.50 93 HIS A O 1
ATOM 736 N N . SER A 1 94 ? -3.865 -12.353 19.782 1.00 94.25 94 SER A N 1
ATOM 737 C CA . SER A 1 94 ? -2.409 -12.275 19.734 1.00 94.25 94 SER A CA 1
ATOM 738 C C . SER A 1 94 ? -1.921 -11.157 18.801 1.00 94.25 94 SER A C 1
ATOM 740 O O . SER A 1 94 ? -2.688 -10.574 18.024 1.00 94.25 94 SER A O 1
ATOM 742 N N . ARG A 1 95 ? -0.627 -10.826 18.881 1.00 93.88 95 ARG A N 1
ATOM 743 C CA . ARG A 1 95 ? -0.015 -9.826 17.989 1.00 93.88 95 ARG A CA 1
ATOM 744 C C . ARG A 1 95 ? -0.020 -10.323 16.544 1.00 93.88 95 ARG A C 1
ATOM 746 O O . ARG A 1 95 ? -0.298 -9.553 15.629 1.00 93.88 95 ARG A O 1
ATOM 753 N N . GLU A 1 96 ? 0.198 -11.618 16.369 1.00 93.69 96 GLU A N 1
ATOM 754 C CA . GLU A 1 96 ? 0.250 -12.332 15.100 1.00 93.69 96 GLU A CA 1
ATOM 755 C C . GLU A 1 96 ? -1.117 -12.299 14.403 1.00 93.69 96 GLU A C 1
ATOM 757 O O . GLU A 1 96 ? -1.214 -11.942 13.232 1.00 93.69 96 GLU A O 1
ATOM 762 N N . GLU A 1 97 ? -2.208 -12.550 15.135 1.00 94.56 97 GLU A N 1
ATOM 763 C CA . GLU A 1 97 ? -3.566 -12.458 14.580 1.00 94.56 97 GLU A CA 1
ATOM 764 C C . GLU A 1 97 ? -3.934 -11.042 14.111 1.00 94.56 97 GLU A C 1
ATOM 766 O O . GLU A 1 97 ? -4.708 -10.878 13.157 1.00 94.56 97 GLU A O 1
ATOM 771 N N . ILE A 1 98 ? -3.408 -10.015 14.787 1.00 96.88 98 ILE A N 1
ATOM 772 C CA . ILE A 1 98 ? -3.601 -8.612 14.404 1.00 96.88 98 ILE A CA 1
ATOM 773 C C . ILE A 1 98 ? -2.767 -8.288 13.164 1.00 96.88 98 ILE A C 1
ATOM 775 O O . ILE A 1 98 ? -3.310 -7.692 12.234 1.00 96.88 98 ILE A O 1
ATOM 779 N N . ALA A 1 99 ? -1.505 -8.721 13.104 1.00 95.50 99 ALA A N 1
ATOM 780 C CA . ALA A 1 99 ? -0.649 -8.566 11.925 1.00 95.50 99 ALA A CA 1
ATOM 781 C C . ALA A 1 99 ? -1.263 -9.239 10.685 1.00 95.50 99 ALA A C 1
ATOM 783 O O . ALA A 1 99 ? -1.391 -8.619 9.628 1.00 95.50 99 ALA A O 1
ATOM 784 N N . ASP A 1 100 ? -1.783 -10.454 10.840 1.00 94.19 100 ASP A N 1
ATOM 785 C CA . ASP A 1 100 ? -2.514 -11.171 9.798 1.00 94.19 100 ASP A CA 1
ATOM 786 C C . ASP A 1 100 ? -3.777 -10.429 9.341 1.00 94.19 100 ASP A C 1
ATOM 788 O O . ASP A 1 100 ? -4.121 -10.397 8.153 1.00 94.19 100 ASP A O 1
ATOM 792 N N . ALA A 1 101 ? -4.525 -9.851 10.285 1.00 96.69 101 ALA A N 1
ATOM 793 C CA . ALA A 1 101 ? -5.700 -9.049 9.966 1.00 96.69 101 ALA A CA 1
ATOM 794 C C . ALA A 1 101 ? -5.332 -7.755 9.238 1.00 96.69 101 ALA A C 1
ATOM 796 O O . ALA A 1 101 ? -6.052 -7.368 8.315 1.00 96.69 101 ALA A O 1
ATOM 797 N N . LEU A 1 102 ? -4.209 -7.141 9.602 1.00 97.38 102 LEU A N 1
ATOM 798 C CA . LEU A 1 102 ? -3.678 -5.956 8.950 1.00 97.38 102 LEU A CA 1
ATOM 799 C C . LEU A 1 102 ? -3.263 -6.261 7.512 1.00 97.38 102 LEU A C 1
ATOM 801 O O . LEU A 1 102 ? -3.756 -5.609 6.595 1.00 97.38 102 LEU A O 1
ATOM 805 N N . ALA A 1 103 ? -2.485 -7.321 7.286 1.00 95.31 103 ALA A N 1
ATOM 806 C CA . ALA A 1 103 ? -2.103 -7.752 5.943 1.00 95.31 103 ALA A CA 1
ATOM 807 C C . ALA A 1 103 ? -3.328 -8.018 5.045 1.00 95.31 103 ALA A C 1
ATOM 809 O O . ALA A 1 103 ? -3.341 -7.667 3.863 1.00 95.31 103 ALA A O 1
ATOM 810 N N . ARG A 1 104 ? -4.406 -8.593 5.603 1.00 95.00 104 ARG A N 1
ATOM 811 C CA . ARG A 1 104 ? -5.678 -8.773 4.8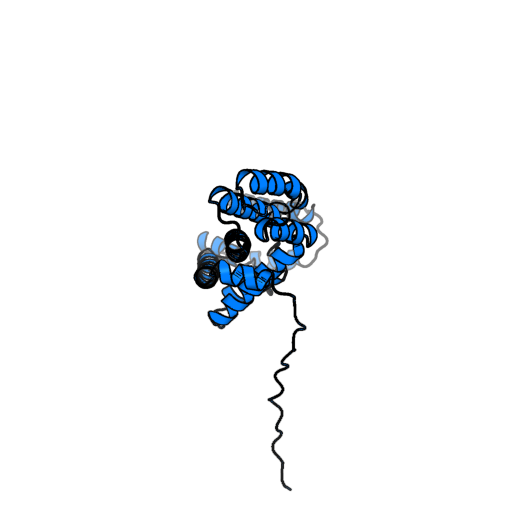78 1.00 95.00 104 ARG A CA 1
ATOM 812 C C . ARG A 1 104 ? -6.374 -7.453 4.548 1.00 95.00 104 ARG A C 1
ATOM 814 O O . ARG A 1 104 ? -6.955 -7.360 3.468 1.00 95.00 104 ARG A O 1
ATOM 821 N N . ALA A 1 105 ? -6.359 -6.478 5.455 1.00 96.62 105 ALA A N 1
ATOM 822 C CA . ALA A 1 105 ? -6.950 -5.161 5.224 1.00 96.62 105 ALA A CA 1
ATOM 823 C C . ALA A 1 105 ? -6.206 -4.406 4.118 1.00 96.62 105 ALA A C 1
ATOM 825 O O . ALA A 1 105 ? -6.825 -4.011 3.135 1.00 96.62 105 ALA A O 1
ATOM 826 N N . VAL A 1 106 ? -4.877 -4.356 4.197 1.00 96.31 106 VAL A N 1
ATOM 827 C CA . VAL A 1 106 ? -4.018 -3.719 3.188 1.00 96.31 106 VAL A CA 1
ATOM 828 C C . VAL A 1 106 ? -4.173 -4.378 1.818 1.00 96.31 106 VAL A C 1
ATOM 830 O O . VAL A 1 106 ? -4.366 -3.698 0.814 1.00 96.31 106 VAL A O 1
ATOM 833 N N . ARG A 1 107 ? -4.178 -5.718 1.758 1.00 95.75 107 ARG A N 1
ATOM 834 C CA . ARG A 1 107 ? -4.434 -6.446 0.504 1.00 95.75 107 ARG A CA 1
ATOM 835 C C . ARG A 1 107 ? -5.828 -6.167 -0.052 1.00 95.75 107 ARG A C 1
ATOM 837 O O . ARG A 1 107 ? -6.004 -6.145 -1.268 1.00 95.75 107 ARG A O 1
ATOM 844 N N . SER A 1 108 ? -6.825 -5.996 0.818 1.00 94.75 108 SER A N 1
ATOM 845 C CA . SER A 1 108 ? -8.164 -5.598 0.392 1.00 94.75 108 SER A CA 1
ATOM 846 C C . SER A 1 108 ? -8.123 -4.222 -0.264 1.00 94.75 108 SER A C 1
ATOM 848 O O . SER A 1 108 ? -8.658 -4.091 -1.358 1.00 94.75 108 SER A O 1
ATOM 850 N N . ASP A 1 109 ? -7.489 -3.223 0.344 1.00 94.56 109 ASP A N 1
ATOM 851 C CA . ASP A 1 109 ? -7.395 -1.878 -0.241 1.00 94.56 109 ASP A CA 1
ATOM 852 C C . ASP A 1 109 ? -6.677 -1.907 -1.585 1.00 94.56 109 ASP A C 1
ATOM 854 O O . ASP A 1 109 ? -7.246 -1.480 -2.586 1.00 94.56 109 ASP A O 1
ATOM 858 N N . PHE A 1 110 ? -5.496 -2.530 -1.629 1.00 95.94 110 PHE A N 1
ATOM 859 C CA . PHE A 1 110 ? -4.694 -2.658 -2.843 1.00 95.94 110 PHE A CA 1
ATOM 860 C C . PHE A 1 110 ? -5.513 -3.215 -4.014 1.00 95.94 110 PHE A C 1
ATOM 862 O O . PHE A 1 110 ? -5.563 -2.620 -5.083 1.00 95.94 110 PHE A O 1
ATOM 869 N N . ARG A 1 111 ? -6.237 -4.319 -3.794 1.00 93.69 111 ARG A N 1
ATOM 870 C CA . ARG A 1 111 ? -7.048 -4.962 -4.840 1.00 93.69 111 ARG A CA 1
ATOM 871 C C . ARG A 1 111 ? -8.251 -4.147 -5.297 1.00 93.69 111 ARG A C 1
ATOM 873 O O . ARG A 1 111 ? -8.755 -4.391 -6.387 1.00 93.69 111 ARG A O 1
ATOM 880 N N . ASN A 1 112 ? -8.781 -3.292 -4.432 1.00 93.44 112 ASN A N 1
ATOM 881 C CA . ASN A 1 112 ? -9.962 -2.505 -4.756 1.00 93.44 112 ASN A CA 1
ATOM 882 C C . ASN A 1 112 ? -9.613 -1.142 -5.357 1.00 93.44 112 ASN A C 1
ATOM 884 O O . ASN A 1 112 ? -10.474 -0.538 -5.986 1.00 93.44 112 ASN A O 1
ATOM 888 N N . GLU A 1 113 ? -8.411 -0.635 -5.105 1.00 94.81 113 GLU A N 1
ATOM 889 C CA . GLU A 1 113 ? -8.013 0.713 -5.507 1.00 94.81 113 GLU A CA 1
ATOM 890 C C . GLU A 1 113 ? -7.001 0.703 -6.645 1.00 94.81 113 GLU A C 1
ATOM 892 O O . GLU A 1 113 ? -7.013 1.616 -7.464 1.00 94.81 113 GLU A O 1
ATOM 897 N N . VAL A 1 114 ? -6.137 -0.306 -6.741 1.00 95.81 114 VAL A N 1
ATOM 898 C CA . VAL A 1 114 ? -5.100 -0.351 -7.773 1.00 95.81 114 VAL A CA 1
ATOM 899 C C . VAL A 1 114 ? -5.557 -1.235 -8.927 1.00 95.81 114 VAL A C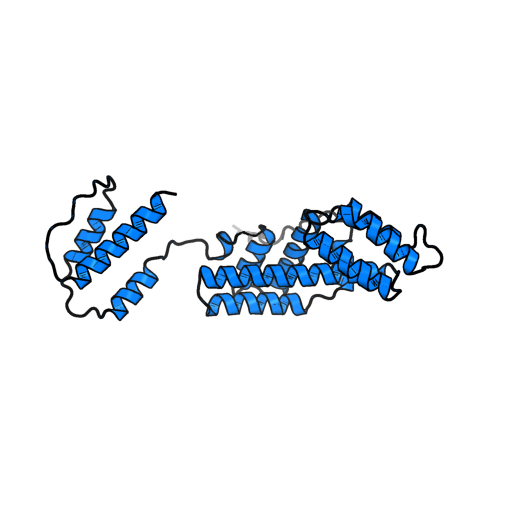 1
ATOM 901 O O . VAL A 1 114 ? -5.806 -2.432 -8.765 1.00 95.81 114 VAL A O 1
ATOM 904 N N . SER A 1 115 ? -5.670 -0.640 -10.114 1.00 94.81 115 SER A N 1
ATOM 905 C CA . SER A 1 115 ? -6.093 -1.361 -11.312 1.00 94.81 115 SER A CA 1
ATOM 906 C C . SER A 1 115 ? -4.989 -2.313 -11.812 1.00 94.81 115 SER A C 1
ATOM 908 O O . SER A 1 115 ? -3.802 -1.972 -11.773 1.00 94.81 115 SER A O 1
ATOM 910 N N . PRO A 1 116 ? -5.336 -3.505 -12.341 1.00 94.50 116 PRO A N 1
ATOM 911 C CA . PRO A 1 116 ? -4.348 -4.417 -12.924 1.00 94.50 116 PRO A CA 1
ATOM 912 C C . PRO A 1 116 ? -3.571 -3.813 -14.102 1.00 94.50 116 PRO A C 1
ATOM 914 O O . PRO A 1 116 ? -2.407 -4.160 -14.316 1.00 94.50 116 PRO A O 1
ATOM 917 N N . SER A 1 117 ? -4.197 -2.905 -14.859 1.00 96.62 117 SER A N 1
ATOM 918 C CA . SER A 1 117 ? -3.560 -2.158 -15.947 1.00 96.62 117 SER A CA 1
ATOM 919 C C . SER A 1 117 ? -2.483 -1.211 -15.426 1.00 96.62 117 SER A C 1
ATOM 921 O O . SER A 1 117 ? -1.400 -1.175 -16.004 1.00 96.62 117 SER A O 1
ATOM 923 N N . HIS A 1 118 ? -2.731 -0.509 -14.313 1.00 97.44 118 HIS A N 1
ATOM 924 C CA . HIS A 1 118 ? -1.726 0.347 -13.677 1.00 97.44 118 HIS A CA 1
ATOM 925 C C . HIS A 1 118 ? -0.529 -0.470 -13.191 1.00 97.44 118 HIS A C 1
ATOM 927 O O . HIS A 1 118 ? 0.603 -0.166 -13.554 1.00 97.44 118 HIS A O 1
ATOM 933 N N . ILE A 1 119 ? -0.773 -1.580 -12.483 1.00 97.19 119 ILE A N 1
ATOM 934 C CA . ILE A 1 119 ? 0.293 -2.496 -12.032 1.00 97.19 119 ILE A CA 1
ATOM 935 C C . ILE A 1 119 ? 1.110 -3.008 -13.220 1.00 97.19 119 ILE A C 1
ATOM 937 O O . ILE A 1 119 ? 2.336 -3.039 -13.163 1.00 97.19 119 ILE A O 1
ATOM 941 N N . SER A 1 120 ? 0.437 -3.416 -14.298 1.00 97.12 120 SER A N 1
ATOM 942 C CA . SER A 1 120 ? 1.103 -3.956 -15.484 1.00 97.12 120 SER A CA 1
ATOM 943 C C . SER A 1 120 ? 1.948 -2.903 -16.196 1.00 97.12 120 SER A C 1
ATOM 945 O O . SER A 1 120 ? 3.061 -3.219 -16.609 1.00 97.12 120 SER A O 1
ATOM 947 N N . ALA A 1 121 ? 1.453 -1.667 -16.312 1.00 97.81 121 ALA A N 1
ATOM 948 C CA . ALA A 1 121 ? 2.193 -0.556 -16.902 1.00 97.81 121 ALA A CA 1
ATOM 949 C C . ALA A 1 121 ? 3.453 -0.234 -16.090 1.00 97.81 121 ALA A C 1
ATOM 951 O O . ALA A 1 121 ? 4.546 -0.217 -16.648 1.00 97.81 121 ALA A O 1
ATOM 952 N N . LEU A 1 122 ? 3.322 -0.077 -14.768 1.00 97.94 122 LEU A N 1
ATOM 953 C CA . LEU A 1 122 ? 4.467 0.189 -13.898 1.00 97.94 122 LEU A CA 1
ATOM 954 C C . LEU A 1 122 ? 5.478 -0.957 -13.927 1.00 97.94 122 LEU A C 1
ATOM 956 O O . LEU A 1 122 ? 6.667 -0.720 -14.098 1.00 97.94 122 LEU A O 1
ATOM 960 N N . ARG A 1 123 ? 5.020 -2.209 -13.843 1.00 97.56 123 ARG A N 1
ATOM 961 C CA . ARG A 1 123 ? 5.912 -3.371 -13.899 1.00 97.56 123 ARG A CA 1
ATOM 962 C C . ARG A 1 123 ? 6.769 -3.380 -15.168 1.00 97.56 123 ARG A C 1
ATOM 964 O O . ARG A 1 123 ? 7.967 -3.590 -15.060 1.00 97.56 123 ARG A O 1
ATOM 971 N N . ARG A 1 124 ? 6.189 -3.094 -16.340 1.00 97.12 124 ARG A N 1
ATOM 972 C CA . ARG A 1 124 ? 6.938 -3.028 -17.611 1.00 97.12 124 ARG A CA 1
ATOM 973 C C . ARG A 1 124 ? 8.076 -2.005 -17.565 1.00 97.12 124 ARG A C 1
ATOM 975 O O . ARG A 1 124 ? 9.167 -2.297 -18.041 1.00 97.12 124 ARG A O 1
ATOM 982 N N . ILE A 1 125 ? 7.844 -0.852 -16.939 1.00 97.56 125 ILE A N 1
ATOM 983 C CA . ILE A 1 125 ? 8.860 0.199 -16.771 1.00 97.56 125 ILE A CA 1
ATOM 984 C C . ILE A 1 125 ? 10.025 -0.311 -15.911 1.00 97.56 125 ILE A C 1
ATOM 986 O O . ILE A 1 125 ? 11.185 -0.167 -16.291 1.00 97.56 125 ILE A O 1
ATOM 990 N N . PHE A 1 126 ? 9.733 -0.963 -14.782 1.00 96.94 126 PHE A N 1
ATOM 991 C CA . PHE A 1 126 ? 10.762 -1.522 -13.892 1.00 96.94 126 PHE A CA 1
ATOM 992 C C . PHE A 1 126 ? 11.430 -2.793 -14.441 1.00 96.94 126 PHE A C 1
ATOM 994 O O . PHE A 1 126 ? 12.566 -3.091 -14.074 1.00 96.94 126 PHE A O 1
ATOM 1001 N N . ASP A 1 127 ? 10.770 -3.501 -15.358 1.00 95.38 127 ASP A N 1
ATOM 1002 C CA . ASP A 1 127 ? 11.353 -4.579 -16.165 1.00 95.38 127 ASP A CA 1
ATOM 1003 C C . ASP A 1 127 ? 12.191 -4.034 -17.342 1.00 95.38 127 ASP A C 1
ATOM 1005 O O . ASP A 1 127 ? 12.788 -4.814 -18.086 1.00 95.38 127 ASP A O 1
ATOM 1009 N N . ARG A 1 128 ? 12.286 -2.701 -17.485 1.00 94.31 128 ARG A N 1
ATOM 1010 C CA . ARG A 1 128 ? 13.037 -1.985 -18.531 1.00 94.31 128 ARG A CA 1
ATOM 1011 C C . ARG A 1 128 ? 12.522 -2.229 -19.952 1.00 94.31 128 ARG A C 1
ATOM 1013 O O . ARG A 1 128 ? 13.256 -2.066 -20.930 1.00 94.31 128 ARG A O 1
ATOM 1020 N N . ASP A 1 129 ? 11.241 -2.561 -20.085 1.00 92.81 129 ASP A N 1
ATOM 1021 C CA . ASP A 1 129 ? 10.576 -2.669 -21.380 1.00 92.81 129 ASP A CA 1
ATOM 1022 C C . ASP A 1 129 ? 10.476 -1.283 -22.046 1.00 92.81 129 ASP A C 1
ATOM 1024 O O . ASP A 1 129 ? 9.946 -0.324 -21.479 1.00 92.81 129 ASP A O 1
ATOM 1028 N N . GLY A 1 130 ? 11.050 -1.154 -23.242 1.00 89.19 130 GLY A N 1
ATOM 1029 C CA . GLY A 1 130 ? 11.216 0.133 -23.924 1.00 89.19 130 GLY A CA 1
ATOM 1030 C C . GLY A 1 130 ? 12.291 1.056 -23.325 1.00 89.19 130 GLY A C 1
ATOM 1031 O O . GLY A 1 130 ? 12.406 2.195 -23.766 1.00 89.19 130 GLY A O 1
ATOM 1032 N N . ASN A 1 131 ? 13.087 0.586 -22.353 1.00 93.56 131 ASN A N 1
ATOM 1033 C CA . ASN A 1 131 ? 14.193 1.329 -21.736 1.00 93.56 131 ASN A CA 1
ATOM 1034 C C . ASN A 1 131 ? 15.364 0.394 -21.380 1.00 93.56 131 ASN A C 1
ATOM 1036 O O . ASN A 1 131 ? 15.776 0.282 -20.225 1.00 93.56 131 ASN A O 1
ATOM 1040 N N . SER A 1 132 ? 15.901 -0.309 -22.379 1.00 90.06 132 SER A N 1
ATOM 1041 C CA . SER A 1 132 ? 16.933 -1.341 -22.187 1.00 90.06 132 SER A CA 1
ATOM 1042 C C . SER A 1 132 ? 18.210 -0.830 -21.510 1.00 90.06 132 SER A C 1
ATOM 1044 O O . SER A 1 132 ? 18.852 -1.577 -20.774 1.00 90.06 132 SER A O 1
ATOM 1046 N N . LEU A 1 133 ? 18.554 0.445 -21.715 1.00 89.00 133 LEU A N 1
ATOM 1047 C CA . LEU A 1 133 ? 19.705 1.101 -21.089 1.00 89.00 133 LEU A CA 1
ATOM 1048 C C . LEU A 1 133 ? 19.437 1.559 -19.644 1.00 89.00 133 LEU A C 1
ATOM 1050 O O . LEU A 1 133 ? 20.371 1.966 -18.961 1.00 89.00 133 LEU A O 1
ATOM 1054 N N . GLY A 1 134 ? 18.191 1.482 -19.159 1.00 91.00 134 GLY A N 1
ATOM 1055 C CA . GLY A 1 134 ? 17.824 1.887 -17.800 1.00 91.00 134 GLY A CA 1
ATOM 1056 C C . GLY A 1 134 ? 17.969 3.389 -17.548 1.00 91.00 134 GLY A C 1
ATOM 1057 O O . GLY A 1 134 ? 18.305 3.783 -16.436 1.00 91.00 134 GLY A O 1
ATOM 1058 N N . MET A 1 135 ? 17.736 4.222 -18.566 1.00 94.81 135 MET A N 1
ATOM 1059 C CA . MET A 1 135 ? 17.849 5.678 -18.452 1.00 94.81 135 MET A CA 1
ATOM 1060 C C . MET A 1 135 ? 16.711 6.236 -17.579 1.00 94.81 135 MET A C 1
ATOM 1062 O O . MET A 1 135 ? 15.539 6.029 -17.928 1.00 94.81 135 MET A O 1
ATOM 1066 N N . PRO A 1 136 ? 17.004 6.941 -16.470 1.00 94.69 136 PRO A N 1
ATOM 1067 C CA . PRO A 1 136 ? 15.981 7.508 -15.590 1.00 94.69 136 PRO A CA 1
ATOM 1068 C C . PRO A 1 136 ? 14.999 8.432 -16.316 1.00 94.69 136 PRO A C 1
ATOM 1070 O O . PRO A 1 136 ? 13.801 8.379 -16.057 1.00 94.69 136 PRO A O 1
ATOM 1073 N N . GLU A 1 137 ? 15.464 9.227 -17.278 1.00 95.88 137 GLU A N 1
ATOM 1074 C CA . GLU A 1 137 ? 14.645 10.196 -18.014 1.00 95.88 137 GLU A CA 1
ATOM 1075 C C . GLU A 1 137 ? 13.546 9.507 -18.832 1.00 95.88 137 GLU A C 1
ATOM 1077 O O . GLU A 1 137 ? 12.400 9.963 -18.851 1.00 95.88 137 GLU A O 1
ATOM 1082 N N . ILE A 1 138 ? 13.880 8.373 -19.461 1.00 97.00 138 ILE A N 1
ATOM 1083 C CA . ILE A 1 138 ? 12.924 7.556 -20.218 1.00 97.00 138 ILE A CA 1
ATOM 1084 C C . ILE A 1 138 ? 11.906 6.933 -19.258 1.00 97.00 138 ILE A C 1
ATOM 1086 O O . ILE A 1 138 ? 10.705 7.007 -19.510 1.00 97.00 138 ILE A O 1
ATOM 1090 N N . ALA A 1 139 ? 12.361 6.374 -18.132 1.00 97.31 139 ALA A N 1
ATOM 1091 C CA . ALA A 1 139 ? 11.464 5.788 -17.138 1.00 97.31 139 ALA A CA 1
ATOM 1092 C C . ALA A 1 139 ? 10.501 6.830 -16.547 1.00 97.31 139 ALA A C 1
ATOM 1094 O O . ALA A 1 139 ? 9.310 6.559 -16.411 1.00 97.31 139 ALA A O 1
ATOM 1095 N N . LEU A 1 140 ? 10.979 8.042 -16.249 1.00 98.12 140 LEU A N 1
ATOM 1096 C CA . LEU A 1 140 ? 10.151 9.141 -15.748 1.00 98.12 140 LEU A CA 1
ATOM 1097 C C . LEU A 1 140 ? 9.108 9.601 -16.776 1.00 98.12 140 LEU A C 1
ATOM 1099 O O . LEU A 1 140 ? 7.978 9.916 -16.395 1.00 98.12 140 LEU A O 1
ATOM 1103 N N . ALA A 1 141 ? 9.449 9.611 -18.069 1.00 97.94 141 ALA A N 1
ATOM 1104 C CA . ALA A 1 141 ? 8.484 9.878 -19.134 1.00 97.94 141 ALA A CA 1
ATOM 1105 C C . ALA A 1 141 ? 7.408 8.780 -19.206 1.00 97.94 141 ALA A C 1
ATOM 1107 O O . ALA A 1 141 ? 6.219 9.086 -19.139 1.00 97.94 141 ALA A O 1
ATOM 1108 N N . GLN A 1 142 ? 7.808 7.504 -19.215 1.00 97.81 142 GLN A N 1
ATOM 1109 C CA . GLN A 1 142 ? 6.872 6.372 -19.213 1.00 97.81 142 GLN A CA 1
ATOM 1110 C C . GLN A 1 142 ? 5.966 6.366 -17.969 1.00 97.81 142 GLN A C 1
ATOM 1112 O O . GLN A 1 142 ? 4.776 6.059 -18.057 1.00 97.81 142 GLN A O 1
ATOM 1117 N N . LEU A 1 143 ? 6.506 6.725 -16.799 1.00 97.75 143 LEU A N 1
ATOM 1118 C CA . LEU A 1 14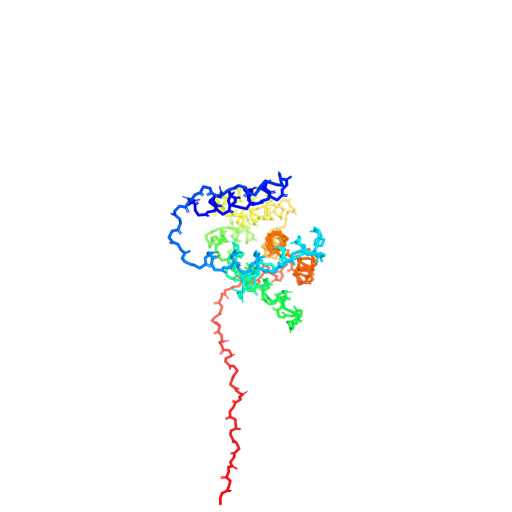3 ? 5.731 6.858 -15.566 1.00 97.75 143 LEU A CA 1
ATOM 1119 C C . LEU A 1 143 ? 4.685 7.964 -15.692 1.00 97.75 143 LEU A C 1
ATOM 1121 O O . LEU A 1 143 ? 3.537 7.753 -15.303 1.00 97.75 143 LEU A O 1
ATOM 1125 N N . ARG A 1 144 ? 5.046 9.120 -16.258 1.00 97.69 144 ARG A N 1
ATOM 1126 C CA . ARG A 1 144 ? 4.102 10.219 -16.505 1.00 97.69 144 ARG A CA 1
ATOM 1127 C C . ARG A 1 144 ? 2.956 9.781 -17.418 1.00 97.69 144 ARG A C 1
ATOM 1129 O O . ARG A 1 144 ? 1.806 10.083 -17.110 1.00 97.69 144 ARG A O 1
ATOM 1136 N N . ASP A 1 145 ? 3.256 9.015 -18.461 1.00 97.56 145 ASP A N 1
ATOM 1137 C CA . ASP A 1 145 ? 2.249 8.478 -19.384 1.00 97.56 145 ASP A CA 1
ATOM 1138 C C . ASP A 1 145 ? 1.329 7.442 -18.713 1.00 97.56 145 ASP A C 1
ATOM 1140 O O . ASP A 1 145 ? 0.153 7.330 -19.058 1.00 97.56 145 ASP A O 1
ATOM 1144 N N . ALA A 1 146 ? 1.832 6.707 -17.716 1.00 96.94 146 ALA A N 1
ATOM 1145 C CA . ALA A 1 146 ? 1.049 5.751 -16.933 1.00 96.94 146 ALA A CA 1
ATOM 1146 C C . ALA A 1 146 ? 0.205 6.399 -15.815 1.00 96.94 146 ALA A C 1
ATOM 1148 O O . ALA A 1 146 ? -0.742 5.772 -15.333 1.00 96.94 146 ALA A O 1
ATOM 1149 N N . ALA A 1 147 ? 0.504 7.638 -15.407 1.00 96.50 147 ALA A N 1
ATOM 1150 C CA . ALA A 1 147 ? -0.152 8.316 -14.284 1.00 96.50 147 ALA A CA 1
ATOM 1151 C C . ALA A 1 147 ? -1.694 8.406 -14.380 1.00 96.50 147 ALA A C 1
ATOM 1153 O O . ALA A 1 147 ? -2.351 8.232 -13.349 1.00 96.50 147 ALA A O 1
ATOM 1154 N N . PRO A 1 148 ? -2.321 8.594 -15.561 1.00 97.31 148 PRO A N 1
ATOM 1155 C CA . PRO A 1 148 ? -3.782 8.570 -15.684 1.00 97.31 148 PRO A CA 1
ATOM 1156 C C . PRO A 1 148 ? -4.430 7.249 -15.234 1.00 97.31 148 PRO A C 1
ATOM 1158 O O . PRO A 1 148 ? -5.586 7.240 -14.818 1.00 97.31 148 PRO A O 1
ATOM 1161 N N . LEU A 1 149 ? -3.700 6.126 -15.248 1.00 96.38 149 LEU A N 1
ATOM 1162 C CA . LEU A 1 149 ? -4.209 4.830 -14.771 1.00 96.38 149 LEU A CA 1
ATOM 1163 C C . LEU A 1 149 ? -4.402 4.783 -13.244 1.00 96.38 149 LEU A C 1
ATOM 1165 O O . LEU A 1 149 ? -5.084 3.884 -12.746 1.00 96.38 149 LEU A O 1
ATOM 1169 N N . ALA A 1 150 ? -3.817 5.740 -12.517 1.00 95.12 150 ALA A N 1
ATOM 1170 C CA . ALA A 1 150 ? -3.978 5.928 -11.077 1.00 95.12 150 ALA A CA 1
ATOM 1171 C C . ALA A 1 150 ? -5.143 6.869 -10.711 1.00 95.12 150 ALA A C 1
ATOM 1173 O O . ALA A 1 150 ? -5.453 7.038 -9.528 1.00 95.12 150 ALA A O 1
ATOM 1174 N N . SER A 1 151 ? -5.779 7.521 -11.692 1.00 91.88 151 SER A N 1
ATOM 1175 C CA . SER A 1 151 ? -6.829 8.509 -11.432 1.00 91.88 151 SER A CA 1
ATOM 1176 C C . SER A 1 151 ? -8.014 7.903 -10.672 1.00 91.88 151 SER A C 1
ATOM 1178 O O . SER A 1 151 ? -8.475 6.803 -10.965 1.00 91.88 151 SER A O 1
ATOM 1180 N N . GLY A 1 152 ? -8.507 8.629 -9.664 1.00 89.06 152 GLY A N 1
ATOM 1181 C CA . GLY A 1 152 ? -9.597 8.167 -8.795 1.00 89.06 152 GLY A CA 1
ATOM 1182 C C . GLY A 1 152 ? -9.177 7.166 -7.710 1.00 89.06 152 GLY A C 1
ATOM 1183 O O . GLY A 1 152 ? -10.020 6.744 -6.923 1.00 89.06 152 GLY A O 1
ATOM 1184 N N . SER A 1 153 ? -7.889 6.819 -7.627 1.00 93.81 153 SER A N 1
ATOM 1185 C CA . SER A 1 153 ? -7.341 5.904 -6.626 1.00 93.81 153 SER A CA 1
ATOM 1186 C C . SER A 1 153 ? -6.318 6.604 -5.739 1.00 93.81 153 SER A C 1
ATOM 1188 O O . SER A 1 153 ? -5.298 7.087 -6.229 1.00 93.81 153 SER A O 1
ATOM 1190 N N . VAL A 1 154 ? -6.566 6.657 -4.427 1.00 93.50 154 VAL A N 1
ATOM 1191 C CA . VAL A 1 154 ? -5.592 7.218 -3.473 1.00 93.50 154 VAL A CA 1
ATOM 1192 C C . VAL A 1 154 ? -4.388 6.287 -3.354 1.00 93.50 154 VAL A C 1
ATOM 1194 O O . VAL A 1 154 ? -3.251 6.750 -3.400 1.00 93.50 154 VAL A O 1
ATOM 1197 N N . PHE A 1 155 ? -4.618 4.973 -3.267 1.00 95.88 155 PHE A N 1
ATOM 1198 C CA . PHE A 1 155 ? -3.529 3.997 -3.267 1.00 95.88 155 PHE A CA 1
ATOM 1199 C C . PHE A 1 155 ? -2.714 4.068 -4.568 1.00 95.88 155 PHE A C 1
ATOM 1201 O O . PHE A 1 155 ? -1.486 4.103 -4.528 1.00 95.88 155 PHE A O 1
ATOM 1208 N N . GLY A 1 156 ? -3.385 4.121 -5.722 1.00 96.81 156 GLY A N 1
ATOM 1209 C CA . GLY A 1 156 ? -2.737 4.200 -7.032 1.00 96.81 156 GLY A CA 1
ATOM 1210 C C . GLY A 1 156 ? -1.850 5.437 -7.168 1.00 96.81 156 GLY A C 1
ATOM 1211 O O . GLY A 1 156 ? -0.727 5.326 -7.648 1.00 96.81 156 GLY A O 1
ATOM 1212 N N . GLN A 1 157 ? -2.306 6.597 -6.688 1.00 97.00 157 GLN A N 1
ATOM 1213 C CA . GLN A 1 157 ? -1.502 7.825 -6.688 1.00 97.00 157 GLN A CA 1
ATOM 1214 C C . GLN A 1 157 ? -0.239 7.685 -5.831 1.00 97.00 157 GLN A C 1
ATOM 1216 O O . GLN A 1 157 ? 0.853 7.958 -6.314 1.00 97.00 157 GLN A O 1
ATOM 1221 N N . LYS A 1 158 ? -0.349 7.137 -4.617 1.00 97.38 158 LYS A N 1
ATOM 1222 C CA . LYS A 1 158 ? 0.830 6.861 -3.777 1.00 97.38 158 LYS A CA 1
ATOM 1223 C C . LYS A 1 158 ? 1.799 5.883 -4.432 1.00 97.38 158 LYS A C 1
ATOM 1225 O O . LYS A 1 158 ? 3.009 6.064 -4.375 1.00 97.38 158 LYS A O 1
ATOM 1230 N N . LEU A 1 159 ? 1.279 4.836 -5.075 1.00 98.12 159 LEU A N 1
ATOM 1231 C CA . LEU A 1 159 ? 2.106 3.896 -5.830 1.00 98.12 159 LEU A CA 1
ATOM 1232 C C . LEU A 1 159 ? 2.850 4.600 -6.976 1.00 98.12 159 LEU A C 1
ATOM 1234 O O . LEU A 1 159 ? 4.036 4.353 -7.177 1.00 98.12 159 LEU A O 1
ATOM 1238 N N . GLN A 1 160 ? 2.173 5.493 -7.697 1.00 97.94 160 GLN A N 1
ATOM 1239 C CA . GLN A 1 160 ? 2.771 6.307 -8.752 1.00 97.94 160 GLN A CA 1
ATOM 1240 C C . GLN A 1 160 ? 3.893 7.209 -8.212 1.00 97.94 160 GLN A C 1
ATOM 1242 O O . GLN A 1 160 ? 4.956 7.307 -8.827 1.00 97.94 160 GLN A O 1
ATOM 1247 N N . GLU A 1 161 ? 3.681 7.839 -7.057 1.00 98.06 161 GLU A N 1
ATOM 1248 C CA . GLU A 1 161 ? 4.672 8.679 -6.377 1.00 98.06 161 GLU A CA 1
ATOM 1249 C C . GLU A 1 161 ? 5.908 7.866 -5.976 1.00 98.06 161 GLU A C 1
ATOM 1251 O O . GLU A 1 161 ? 7.020 8.199 -6.383 1.00 98.06 161 GLU A O 1
ATOM 1256 N N . TRP A 1 162 ? 5.727 6.742 -5.276 1.00 98.50 162 TRP A N 1
ATOM 1257 C CA . TRP A 1 162 ? 6.836 5.872 -4.871 1.00 98.50 162 TRP A CA 1
ATOM 1258 C C . TRP A 1 162 ? 7.596 5.269 -6.056 1.00 98.50 162 TRP A C 1
ATOM 1260 O O . TRP A 1 162 ? 8.820 5.146 -6.003 1.00 98.50 162 TRP A O 1
ATOM 1270 N N . ALA A 1 163 ? 6.900 4.942 -7.146 1.00 98.25 163 ALA A N 1
ATOM 1271 C CA . ALA A 1 163 ? 7.534 4.514 -8.388 1.00 98.25 163 ALA A CA 1
ATOM 1272 C C . ALA A 1 163 ? 8.384 5.634 -9.016 1.00 98.25 163 ALA A C 1
ATOM 1274 O O . ALA A 1 163 ? 9.490 5.382 -9.492 1.00 98.25 163 ALA A O 1
ATOM 1275 N N . THR A 1 164 ? 7.893 6.874 -8.974 1.00 98.25 164 THR A N 1
ATOM 1276 C CA . THR A 1 164 ? 8.612 8.057 -9.473 1.00 98.25 164 THR A CA 1
ATOM 1277 C C . THR A 1 164 ? 9.857 8.350 -8.641 1.00 98.25 164 THR A C 1
ATOM 1279 O O . THR A 1 164 ? 10.912 8.624 -9.213 1.00 98.25 164 THR A O 1
ATOM 1282 N N . ILE A 1 165 ? 9.771 8.230 -7.312 1.00 98.06 165 ILE A N 1
ATOM 1283 C CA . ILE A 1 165 ? 10.923 8.367 -6.406 1.00 98.06 165 ILE A CA 1
ATOM 1284 C C . ILE A 1 165 ? 11.992 7.327 -6.756 1.00 98.06 165 ILE A C 1
ATOM 1286 O O . ILE A 1 165 ? 13.136 7.691 -7.014 1.00 98.06 165 ILE A O 1
ATOM 1290 N N . ALA A 1 166 ? 11.612 6.050 -6.865 1.00 97.44 166 ALA A N 1
ATOM 1291 C CA . ALA A 1 166 ? 12.552 4.986 -7.213 1.00 97.44 166 ALA A CA 1
ATOM 1292 C C . ALA A 1 166 ? 13.226 5.224 -8.579 1.00 97.44 166 ALA A C 1
ATOM 1294 O O . ALA A 1 166 ? 14.443 5.093 -8.695 1.00 97.44 166 ALA A O 1
ATOM 1295 N N . ALA A 1 167 ? 12.467 5.633 -9.601 1.00 96.88 167 ALA A N 1
ATOM 1296 C CA . ALA A 1 167 ? 13.022 5.949 -10.918 1.00 96.88 167 ALA A CA 1
ATOM 1297 C C . ALA A 1 167 ? 13.966 7.164 -10.894 1.00 96.88 167 ALA A C 1
ATOM 1299 O O . ALA A 1 167 ? 15.010 7.129 -11.540 1.00 96.88 167 ALA A O 1
ATOM 1300 N N . THR A 1 168 ? 13.638 8.203 -10.119 1.00 97.19 168 THR A N 1
ATOM 1301 C CA . THR A 1 168 ? 14.493 9.393 -9.933 1.00 97.19 168 THR A CA 1
ATOM 1302 C C . THR A 1 168 ? 15.837 9.022 -9.305 1.00 97.19 168 THR A C 1
ATOM 1304 O O . THR A 1 168 ? 16.869 9.575 -9.667 1.00 97.19 168 THR A O 1
ATOM 1307 N N . GLU A 1 169 ? 15.845 8.032 -8.413 1.00 95.38 169 GLU A N 1
ATOM 1308 C CA . GLU A 1 169 ? 17.055 7.489 -7.786 1.00 95.38 169 GLU A CA 1
ATOM 1309 C C . GLU A 1 169 ? 17.797 6.471 -8.677 1.00 95.38 169 GLU A C 1
ATOM 1311 O O . GLU A 1 169 ? 18.755 5.839 -8.234 1.00 95.38 169 GLU A O 1
ATOM 1316 N N . GLY A 1 170 ? 17.350 6.260 -9.921 1.00 94.06 170 GLY A N 1
ATOM 1317 C CA . GLY A 1 170 ? 17.926 5.277 -10.845 1.00 94.06 170 GLY A CA 1
ATOM 1318 C C . GLY A 1 170 ? 17.635 3.819 -10.472 1.00 94.06 170 GLY A C 1
ATOM 1319 O O . GLY A 1 170 ? 18.213 2.894 -11.046 1.00 94.06 170 GLY A O 1
ATOM 1320 N N . ARG A 1 171 ? 16.725 3.578 -9.523 1.00 95.44 171 ARG A N 1
ATOM 1321 C CA . ARG A 1 171 ? 16.353 2.242 -9.047 1.00 95.44 171 ARG A CA 1
ATOM 1322 C C . ARG A 1 171 ? 15.286 1.622 -9.951 1.00 95.44 171 ARG A C 1
ATOM 1324 O O . ARG A 1 171 ? 14.106 1.578 -9.615 1.00 95.44 171 ARG A O 1
ATOM 1331 N N . LEU A 1 172 ? 15.717 1.116 -11.106 1.00 95.19 172 LEU A N 1
ATOM 1332 C CA . LEU A 1 172 ? 14.866 0.456 -12.108 1.00 95.19 172 LEU A CA 1
ATOM 1333 C C . LEU A 1 172 ? 15.070 -1.061 -12.092 1.00 95.19 172 LEU A C 1
ATOM 1335 O O . LEU A 1 172 ? 15.653 -1.651 -13.002 1.00 95.19 172 LEU A O 1
ATOM 1339 N N . SER A 1 173 ? 14.621 -1.684 -11.006 1.00 95.38 173 SER A N 1
ATOM 1340 C CA . SER A 1 173 ? 14.660 -3.135 -10.839 1.00 95.38 173 SER A CA 1
ATOM 1341 C C . SER A 1 173 ? 13.338 -3.671 -10.303 1.00 95.38 173 SER A C 1
ATOM 1343 O O . SER A 1 173 ? 12.551 -2.947 -9.687 1.00 95.38 173 SER A O 1
ATOM 1345 N N . ARG A 1 174 ? 13.118 -4.976 -10.472 1.00 95.44 174 ARG A N 1
ATOM 1346 C CA . ARG A 1 174 ? 11.954 -5.660 -9.904 1.00 95.44 174 ARG A CA 1
ATOM 1347 C C . ARG A 1 174 ? 11.854 -5.493 -8.384 1.00 95.44 174 ARG A C 1
ATOM 1349 O O . ARG A 1 174 ? 10.754 -5.306 -7.868 1.00 95.44 174 ARG A O 1
ATOM 1356 N N . ASP A 1 175 ? 12.980 -5.517 -7.676 1.00 96.88 175 ASP A N 1
ATOM 1357 C CA . ASP A 1 175 ? 13.000 -5.337 -6.222 1.00 96.88 175 ASP A CA 1
ATOM 1358 C C . ASP A 1 175 ? 12.606 -3.911 -5.830 1.00 96.88 175 ASP A C 1
ATOM 1360 O O . ASP A 1 175 ? 11.822 -3.721 -4.903 1.00 96.88 175 ASP A O 1
ATOM 1364 N N . SER A 1 176 ? 13.048 -2.916 -6.600 1.00 97.19 176 SER A N 1
ATOM 1365 C CA . SER A 1 176 ? 12.645 -1.515 -6.429 1.00 97.19 176 SER A CA 1
ATOM 1366 C C . SER A 1 176 ? 11.148 -1.318 -6.679 1.00 97.19 176 SER A C 1
ATOM 1368 O O . SER A 1 176 ? 10.498 -0.552 -5.970 1.00 97.19 176 SER A O 1
ATOM 1370 N N . PHE A 1 177 ? 10.565 -2.061 -7.626 1.00 98.00 177 PHE A N 1
ATOM 1371 C CA . PHE A 1 177 ? 9.118 -2.059 -7.836 1.00 98.00 177 PHE A CA 1
ATOM 1372 C C . PHE A 1 177 ? 8.358 -2.685 -6.661 1.00 98.00 177 PHE A C 1
ATOM 1374 O O . PHE A 1 177 ? 7.357 -2.131 -6.203 1.00 98.00 177 PHE A O 1
ATOM 1381 N N . HIS A 1 178 ? 8.835 -3.820 -6.137 1.00 98.25 178 HIS A N 1
ATOM 1382 C CA . HIS A 1 178 ? 8.263 -4.419 -4.930 1.00 98.25 178 HIS A CA 1
ATOM 1383 C C . HIS A 1 178 ? 8.334 -3.442 -3.747 1.00 98.25 178 HIS A C 1
ATOM 1385 O O . HIS A 1 178 ? 7.352 -3.267 -3.030 1.00 98.25 178 HIS A O 1
ATOM 1391 N N . GLU A 1 179 ? 9.463 -2.762 -3.563 1.00 98.38 179 GLU A N 1
ATOM 1392 C CA . GLU A 1 179 ? 9.635 -1.766 -2.509 1.00 98.38 179 GLU A CA 1
ATOM 1393 C C . GLU A 1 179 ? 8.670 -0.582 -2.666 1.00 98.38 179 GLU A C 1
ATOM 1395 O O . GLU A 1 179 ? 8.016 -0.210 -1.693 1.00 98.38 179 GLU A O 1
ATOM 1400 N N . ALA A 1 180 ? 8.492 -0.057 -3.884 1.00 98.31 180 ALA A N 1
ATOM 1401 C CA . ALA A 1 180 ? 7.546 1.024 -4.164 1.00 98.31 180 ALA A CA 1
ATOM 1402 C C . ALA A 1 180 ? 6.095 0.638 -3.817 1.00 98.31 180 ALA A C 1
ATOM 1404 O O . ALA A 1 180 ? 5.387 1.398 -3.152 1.00 98.31 180 ALA A O 1
ATOM 1405 N N . VAL A 1 181 ? 5.662 -0.574 -4.192 1.00 98.50 181 VAL A N 1
ATOM 1406 C CA . VAL A 1 181 ? 4.344 -1.108 -3.797 1.00 98.50 181 VAL A CA 1
ATOM 1407 C C . VAL A 1 181 ? 4.234 -1.243 -2.280 1.00 98.50 181 VAL A C 1
ATOM 1409 O O . VAL A 1 181 ? 3.204 -0.894 -1.701 1.00 98.50 181 VAL A O 1
ATOM 1412 N N . GLY A 1 182 ? 5.290 -1.724 -1.628 1.00 98.25 182 GLY A N 1
ATOM 1413 C CA . GLY A 1 182 ? 5.364 -1.842 -0.178 1.00 98.25 182 GLY A CA 1
ATOM 1414 C C . GLY A 1 182 ? 5.242 -0.511 0.554 1.00 98.25 182 GLY A C 1
ATOM 1415 O O . GLY A 1 182 ? 4.452 -0.403 1.490 1.00 98.25 182 GLY A O 1
ATOM 1416 N N . ASN A 1 183 ? 5.973 0.510 0.113 1.00 98.50 183 ASN A N 1
ATOM 1417 C CA . ASN A 1 183 ? 5.946 1.838 0.723 1.00 98.50 183 ASN A CA 1
ATOM 1418 C C . ASN A 1 183 ? 4.559 2.483 0.585 1.00 98.50 183 ASN A C 1
ATOM 1420 O O . ASN A 1 183 ? 3.983 2.929 1.580 1.00 98.50 183 ASN A O 1
ATOM 1424 N N . ALA A 1 184 ? 3.948 2.411 -0.602 1.00 98.19 184 ALA A N 1
ATOM 1425 C CA . ALA A 1 184 ? 2.575 2.876 -0.812 1.00 98.19 184 ALA A CA 1
ATOM 1426 C C . ALA A 1 184 ? 1.559 2.139 0.091 1.00 98.19 184 ALA A C 1
ATOM 1428 O O . ALA A 1 184 ? 0.611 2.737 0.618 1.00 98.19 184 ALA A O 1
ATOM 1429 N N . ALA A 1 185 ? 1.768 0.839 0.316 1.00 98.00 185 ALA A N 1
ATOM 1430 C CA . ALA A 1 185 ? 0.946 0.025 1.206 1.00 98.00 185 ALA A CA 1
ATOM 1431 C C . ALA A 1 185 ? 1.116 0.396 2.689 1.00 98.00 185 ALA A C 1
ATOM 1433 O O . ALA A 1 185 ? 0.129 0.440 3.431 1.00 98.00 185 ALA A O 1
ATOM 1434 N N . ILE A 1 186 ? 2.340 0.694 3.128 1.00 97.88 186 ILE A N 1
ATOM 1435 C CA . ILE A 1 186 ? 2.638 1.155 4.491 1.00 97.88 186 ILE A CA 1
ATOM 1436 C C . ILE A 1 186 ? 2.004 2.526 4.738 1.00 97.88 186 ILE A C 1
ATOM 1438 O O . ILE A 1 186 ? 1.328 2.728 5.746 1.00 97.88 186 ILE A O 1
ATOM 1442 N N . GLU A 1 187 ? 2.096 3.458 3.795 1.00 96.56 187 GLU A N 1
ATOM 1443 C CA . GLU A 1 187 ? 1.412 4.744 3.941 1.00 96.56 187 GLU A CA 1
ATOM 1444 C C . GLU A 1 187 ? -0.111 4.611 3.998 1.00 96.56 187 GLU A C 1
ATOM 1446 O O . GLU A 1 187 ? -0.785 5.298 4.773 1.00 96.56 187 GLU A O 1
ATOM 1451 N N . SER A 1 188 ? -0.679 3.738 3.166 1.00 94.25 188 SER A N 1
ATOM 1452 C CA . SER A 1 188 ? -2.114 3.437 3.193 1.00 94.25 188 SER A CA 1
ATOM 1453 C C . SER A 1 188 ? -2.513 2.792 4.523 1.00 94.25 188 SER A C 1
ATOM 1455 O O . SER A 1 188 ? -3.555 3.125 5.089 1.00 94.25 188 SER A O 1
ATOM 1457 N N . THR A 1 189 ? -1.630 1.966 5.092 1.00 96.81 189 THR A N 1
ATOM 1458 C CA . THR A 1 189 ? -1.787 1.399 6.435 1.00 96.81 189 THR A CA 1
ATOM 1459 C C . THR A 1 189 ? -1.876 2.488 7.498 1.00 96.81 189 THR A C 1
ATOM 1461 O O . THR A 1 189 ? -2.820 2.499 8.289 1.00 96.81 189 THR A O 1
ATOM 1464 N N . HIS A 1 190 ? -0.940 3.437 7.507 1.00 95.94 190 HIS A N 1
ATOM 1465 C CA . HIS A 1 190 ? -0.950 4.535 8.473 1.00 95.94 190 HIS A CA 1
ATOM 1466 C C . HIS A 1 190 ? -2.202 5.411 8.346 1.00 95.94 190 HIS A C 1
ATOM 1468 O O . HIS A 1 190 ? -2.789 5.793 9.361 1.00 95.94 190 HIS A O 1
ATOM 1474 N N . ALA A 1 191 ? -2.666 5.669 7.120 1.00 94.06 191 ALA A N 1
ATOM 1475 C CA . ALA A 1 191 ? -3.917 6.386 6.888 1.00 94.06 191 ALA A CA 1
ATOM 1476 C C . ALA A 1 191 ? -5.135 5.632 7.457 1.00 94.06 191 ALA A C 1
ATOM 1478 O O . ALA A 1 191 ? -5.955 6.233 8.155 1.00 94.06 191 ALA A O 1
ATOM 1479 N N . GLY A 1 192 ? -5.228 4.317 7.232 1.00 95.00 192 GLY A N 1
ATOM 1480 C CA . GLY A 1 192 ? -6.316 3.489 7.764 1.00 95.00 192 GLY A CA 1
ATOM 1481 C C . GLY A 1 192 ? -6.302 3.367 9.294 1.00 95.00 192 GLY A C 1
ATOM 1482 O O . GLY A 1 192 ? -7.360 3.411 9.932 1.00 95.00 192 GLY A O 1
ATOM 1483 N N . ILE A 1 193 ? -5.114 3.291 9.908 1.00 96.44 193 ILE A N 1
ATOM 1484 C CA . ILE A 1 193 ? -4.952 3.337 11.371 1.00 96.44 193 ILE A CA 1
ATOM 1485 C C . ILE A 1 193 ? -5.460 4.669 11.919 1.00 96.44 193 ILE A C 1
ATOM 1487 O O . ILE A 1 193 ? -6.250 4.676 12.863 1.00 96.44 193 ILE A O 1
ATOM 1491 N N . ARG A 1 194 ? -5.059 5.788 11.304 1.00 94.25 194 ARG A N 1
ATOM 1492 C CA . ARG A 1 194 ? -5.503 7.125 11.712 1.00 94.25 194 ARG A CA 1
ATOM 1493 C C . ARG A 1 194 ? -7.021 7.266 11.617 1.00 94.25 194 ARG A C 1
ATOM 1495 O O . ARG A 1 194 ? -7.650 7.654 12.597 1.00 94.25 194 ARG A O 1
ATOM 1502 N N . GLN A 1 195 ? -7.622 6.871 10.494 1.00 93.75 195 GLN A N 1
ATOM 1503 C CA . GLN A 1 195 ? -9.078 6.896 10.320 1.00 93.75 195 GLN A CA 1
ATOM 1504 C C . GLN A 1 195 ? -9.801 6.055 11.386 1.00 93.75 195 GLN A C 1
ATOM 1506 O O . GLN A 1 195 ? -10.833 6.469 11.918 1.00 93.75 195 GLN A O 1
ATOM 1511 N N . THR A 1 196 ? -9.247 4.886 11.724 1.00 94.44 196 THR A N 1
ATOM 1512 C CA . THR A 1 196 ? -9.785 4.027 12.786 1.00 94.44 196 THR A CA 1
ATOM 1513 C C . THR A 1 196 ? -9.691 4.711 14.151 1.00 94.44 196 THR A C 1
ATOM 1515 O O . THR A 1 196 ? -10.690 4.758 14.869 1.00 94.44 196 THR A O 1
ATOM 1518 N N . SER A 1 197 ? -8.528 5.265 14.504 1.00 93.00 197 SER A N 1
ATOM 1519 C CA . SER A 1 197 ? -8.314 5.950 15.786 1.00 93.00 197 SER A CA 1
ATOM 1520 C C . SER A 1 197 ? -9.254 7.148 15.946 1.00 93.00 197 SER A C 1
ATOM 1522 O O . SER A 1 197 ? -10.005 7.218 16.919 1.00 93.00 197 SER A O 1
ATOM 1524 N N . GLU A 1 198 ? -9.331 8.018 14.933 1.00 91.88 198 GLU A N 1
ATOM 1525 C CA . GLU A 1 198 ? -10.232 9.177 14.921 1.00 91.88 198 GLU A CA 1
ATOM 1526 C C . GLU A 1 198 ? -11.703 8.773 15.111 1.00 91.88 198 GLU A C 1
ATOM 1528 O O . GLU A 1 198 ? -12.457 9.446 15.818 1.00 91.88 198 GLU A O 1
ATOM 1533 N N . HIS A 1 199 ? -12.136 7.658 14.513 1.00 92.00 199 HIS A N 1
ATOM 1534 C CA . HIS A 1 199 ? -13.490 7.139 14.718 1.00 92.00 199 HIS A CA 1
ATOM 1535 C C . HIS A 1 199 ? -13.715 6.652 16.151 1.00 92.00 199 HIS A C 1
ATOM 1537 O O . HIS A 1 199 ? -14.766 6.924 16.733 1.00 92.00 199 HIS A O 1
ATOM 1543 N N . TYR A 1 200 ? -12.738 5.960 16.739 1.00 91.44 200 TYR A N 1
ATOM 1544 C CA . TYR A 1 200 ? -12.825 5.502 18.125 1.00 91.44 200 TYR A CA 1
ATOM 1545 C C . TYR A 1 200 ? -12.867 6.664 19.119 1.00 91.44 200 TYR A C 1
ATOM 1547 O O . TYR A 1 200 ? -13.653 6.590 20.061 1.00 91.44 200 TYR A O 1
ATOM 1555 N N . VAL A 1 201 ? -12.114 7.743 18.882 1.00 90.06 201 VAL A N 1
ATOM 1556 C CA . VAL A 1 201 ? -12.198 8.979 19.680 1.00 90.06 201 VAL A CA 1
ATOM 1557 C C . VAL A 1 201 ? -13.618 9.558 19.632 1.00 90.06 201 VAL A C 1
ATOM 1559 O O . VAL A 1 201 ? -14.182 9.911 20.660 1.00 90.06 201 VAL A O 1
ATOM 1562 N N . ARG A 1 202 ? -14.262 9.584 18.455 1.00 87.44 202 ARG A N 1
ATOM 1563 C CA . ARG A 1 202 ? -15.632 10.122 18.308 1.00 87.44 202 ARG A CA 1
ATOM 1564 C C . ARG A 1 202 ? -16.736 9.229 18.886 1.00 87.44 202 ARG A C 1
ATOM 1566 O O . ARG A 1 202 ? -17.842 9.716 19.117 1.00 87.44 202 ARG A O 1
ATOM 1573 N N . LYS A 1 203 ? -16.507 7.917 19.007 1.00 86.69 203 LYS A N 1
ATOM 1574 C CA . LYS A 1 203 ? -17.557 6.917 19.308 1.00 86.69 203 LYS A CA 1
ATOM 1575 C C . LYS A 1 203 ? -17.321 6.113 20.584 1.00 86.69 203 LYS A C 1
ATOM 1577 O O . LYS A 1 203 ? -18.144 5.263 20.917 1.00 86.69 203 LYS A O 1
ATOM 1582 N N . SER A 1 204 ? -16.204 6.319 21.270 1.00 87.81 204 SER A N 1
ATOM 1583 C CA . SER A 1 204 ? -15.847 5.588 22.483 1.00 87.81 204 SER A CA 1
ATOM 1584 C C . SER A 1 204 ? -15.005 6.468 23.415 1.00 87.81 204 SER A C 1
ATOM 1586 O O . SER A 1 204 ? -15.282 7.654 23.534 1.00 87.81 204 SER A O 1
ATOM 1588 N N . THR A 1 205 ? -14.037 5.886 24.126 1.00 88.19 205 THR A N 1
ATOM 1589 C CA . THR A 1 205 ? -13.153 6.596 25.057 1.00 88.19 205 THR A CA 1
ATOM 1590 C C . THR A 1 205 ? -11.742 6.719 24.496 1.00 88.19 205 THR A C 1
ATOM 1592 O O . THR A 1 205 ? -11.268 5.816 23.796 1.00 88.19 205 THR A O 1
ATOM 1595 N N . ASP A 1 206 ? -11.028 7.772 24.892 1.00 89.69 206 ASP A N 1
ATOM 1596 C CA . ASP A 1 206 ? -9.630 7.997 24.498 1.00 89.69 206 ASP A CA 1
ATOM 1597 C C . ASP A 1 206 ? -8.738 6.811 24.863 1.00 89.69 206 ASP A C 1
ATOM 1599 O O . ASP A 1 206 ? -7.931 6.352 24.058 1.00 89.69 206 ASP A O 1
ATOM 1603 N N . ARG A 1 207 ? -8.941 6.218 26.047 1.00 92.00 207 ARG A N 1
ATOM 1604 C CA . ARG A 1 207 ? -8.213 5.012 26.470 1.00 92.00 207 ARG A CA 1
ATOM 1605 C C . ARG A 1 207 ? -8.388 3.856 25.485 1.00 92.00 207 ARG A C 1
ATOM 1607 O O . ARG A 1 207 ? -7.430 3.130 25.209 1.00 92.00 207 ARG A O 1
ATOM 1614 N N . ARG A 1 208 ? -9.603 3.650 24.969 1.00 92.12 208 ARG A N 1
ATOM 1615 C CA . ARG A 1 208 ? -9.885 2.582 24.003 1.00 92.12 208 ARG A CA 1
ATOM 1616 C C . ARG A 1 208 ? -9.305 2.913 22.631 1.00 92.12 208 ARG A C 1
ATOM 1618 O O . ARG A 1 208 ? -8.713 2.023 22.025 1.00 92.12 208 ARG A O 1
ATOM 1625 N N . ALA A 1 209 ? -9.421 4.165 22.187 1.00 93.00 209 ALA A N 1
ATOM 1626 C CA . ALA A 1 209 ? -8.810 4.646 20.949 1.00 93.00 209 ALA A CA 1
ATOM 1627 C C . ALA A 1 209 ? -7.286 4.442 20.965 1.00 93.00 209 ALA A C 1
ATOM 1629 O O . ALA A 1 209 ? -6.758 3.744 20.102 1.00 93.00 209 ALA A O 1
ATOM 1630 N N . MET A 1 210 ? -6.607 4.903 22.023 1.00 95.25 210 MET A N 1
ATOM 1631 C CA . MET A 1 210 ? -5.164 4.721 22.221 1.00 95.25 210 MET A CA 1
ATOM 1632 C C . MET A 1 210 ? -4.754 3.245 22.232 1.00 95.25 210 MET A C 1
ATOM 1634 O O . MET A 1 210 ? -3.736 2.877 21.650 1.00 95.25 210 MET A O 1
ATOM 1638 N N . LYS A 1 211 ? -5.538 2.370 22.878 1.00 95.50 211 LYS A N 1
ATOM 1639 C CA . LYS A 1 211 ? -5.273 0.922 22.892 1.00 95.50 211 LYS A CA 1
ATOM 1640 C C . LYS A 1 211 ? -5.336 0.327 21.481 1.00 95.50 211 LYS A C 1
ATOM 1642 O O . LYS A 1 211 ? -4.432 -0.420 21.109 1.00 95.50 211 LYS A O 1
ATOM 1647 N N . VAL A 1 212 ? -6.401 0.619 20.732 1.00 95.94 212 VAL A N 1
ATOM 1648 C CA . VAL A 1 212 ? -6.602 0.108 19.365 1.00 95.94 212 VAL A CA 1
ATOM 1649 C C . VAL A 1 212 ? -5.504 0.616 18.445 1.00 95.94 212 VAL A C 1
ATOM 1651 O O . VAL A 1 212 ? -4.859 -0.183 17.769 1.00 95.94 212 VAL A O 1
ATOM 1654 N N . GLU A 1 213 ? -5.241 1.919 18.478 1.00 96.50 213 GLU A N 1
ATOM 1655 C CA . GLU A 1 213 ? -4.197 2.544 17.680 1.00 96.50 213 GLU A CA 1
ATOM 1656 C C . GLU A 1 213 ? -2.824 1.946 17.973 1.00 96.50 213 GLU A C 1
ATOM 1658 O O . GLU A 1 213 ? -2.152 1.510 17.040 1.00 96.50 213 GLU A O 1
ATOM 1663 N N . ARG A 1 214 ? -2.429 1.852 19.251 1.00 97.62 214 ARG A N 1
ATOM 1664 C CA . ARG A 1 214 ? -1.147 1.255 19.641 1.00 97.62 214 ARG A CA 1
ATOM 1665 C C . ARG A 1 214 ? -1.004 -0.152 19.075 1.00 97.62 214 ARG A C 1
ATOM 1667 O O . ARG A 1 214 ? -0.024 -0.435 18.407 1.00 97.62 214 ARG A O 1
ATOM 1674 N N . ARG A 1 215 ? -2.005 -1.016 19.262 1.00 97.88 215 ARG A N 1
ATOM 1675 C CA . ARG A 1 215 ? -1.927 -2.412 18.799 1.00 97.88 215 ARG A CA 1
ATOM 1676 C C . ARG A 1 215 ? -1.880 -2.539 17.279 1.00 97.88 215 ARG A C 1
ATOM 1678 O O . ARG A 1 215 ? -1.212 -3.433 16.770 1.00 97.88 215 ARG A O 1
ATOM 1685 N N . MET A 1 216 ? -2.568 -1.662 16.550 1.00 97.88 216 MET A N 1
ATOM 1686 C CA . MET A 1 216 ? -2.464 -1.626 15.090 1.00 97.88 216 MET A CA 1
ATOM 1687 C C . MET A 1 216 ? -1.102 -1.090 14.634 1.00 97.88 216 MET A C 1
ATOM 1689 O O . MET A 1 216 ? -0.545 -1.620 13.678 1.00 97.88 216 MET A O 1
ATOM 1693 N N . ARG A 1 217 ? -0.543 -0.083 15.320 1.00 97.50 217 ARG A N 1
ATOM 1694 C CA . ARG A 1 217 ? 0.806 0.434 15.042 1.00 97.50 217 ARG A CA 1
ATOM 1695 C C . ARG A 1 217 ? 1.893 -0.594 15.360 1.00 97.50 217 ARG A C 1
ATOM 1697 O O . ARG A 1 217 ? 2.797 -0.749 14.552 1.00 97.50 217 ARG A O 1
ATOM 1704 N N . ASP A 1 218 ? 1.768 -1.343 16.454 1.00 97.25 218 ASP A N 1
ATOM 1705 C CA . ASP A 1 218 ? 2.687 -2.434 16.813 1.00 97.25 218 ASP A CA 1
ATOM 1706 C C . ASP A 1 218 ? 2.709 -3.532 15.734 1.00 97.25 218 ASP A C 1
ATOM 1708 O O . ASP A 1 218 ? 3.752 -4.114 15.439 1.00 97.25 218 ASP A O 1
ATOM 1712 N N . ALA A 1 219 ? 1.554 -3.818 15.124 1.00 96.69 219 ALA A N 1
ATOM 1713 C CA . ALA A 1 219 ? 1.464 -4.726 13.984 1.00 96.69 219 ALA A CA 1
ATOM 1714 C C . ALA A 1 219 ? 2.052 -4.104 12.705 1.00 96.69 219 ALA A C 1
ATOM 1716 O O . ALA A 1 219 ? 2.757 -4.780 11.961 1.00 96.69 219 ALA A O 1
ATOM 1717 N N . ALA A 1 220 ? 1.798 -2.816 12.455 1.00 96.62 220 ALA A N 1
ATOM 1718 C CA . ALA A 1 220 ? 2.335 -2.103 11.297 1.00 96.62 220 ALA A CA 1
ATOM 1719 C C . ALA A 1 220 ? 3.864 -1.952 11.343 1.00 96.62 220 ALA A C 1
ATOM 1721 O O . ALA A 1 220 ? 4.505 -2.000 10.300 1.00 96.62 220 ALA A O 1
ATOM 1722 N N . ALA A 1 221 ? 4.456 -1.838 12.535 1.00 95.94 221 ALA A N 1
ATOM 1723 C CA . ALA A 1 221 ? 5.903 -1.743 12.731 1.00 95.94 221 ALA A CA 1
ATOM 1724 C C . ALA A 1 221 ? 6.674 -2.993 12.263 1.00 95.94 221 ALA A C 1
ATOM 1726 O O . ALA A 1 221 ? 7.887 -2.937 12.099 1.00 95.94 221 ALA A O 1
ATOM 1727 N N . GLN A 1 222 ? 5.982 -4.116 12.045 1.00 93.75 222 GLN A N 1
ATOM 1728 C CA . GLN A 1 222 ? 6.571 -5.358 11.534 1.00 93.75 222 GLN A CA 1
ATOM 1729 C C . GLN A 1 222 ? 6.507 -5.465 10.003 1.00 93.75 222 GLN A C 1
ATOM 1731 O O . GLN A 1 222 ? 7.008 -6.432 9.431 1.00 93.75 222 GLN A O 1
ATOM 1736 N N . LEU A 1 223 ? 5.868 -4.508 9.321 1.00 94.00 223 LEU A N 1
ATOM 1737 C CA . LEU A 1 223 ? 5.778 -4.511 7.865 1.00 94.00 223 LEU A CA 1
ATOM 1738 C C . LEU A 1 223 ? 7.122 -4.112 7.255 1.00 94.00 223 LEU A C 1
ATOM 1740 O O . LEU A 1 223 ? 7.674 -3.061 7.568 1.00 94.00 223 LEU A O 1
ATOM 1744 N N . VAL A 1 224 ? 7.609 -4.935 6.330 1.00 96.06 224 VAL A N 1
ATOM 1745 C CA . VAL A 1 224 ? 8.795 -4.641 5.521 1.00 96.06 224 VAL A CA 1
ATOM 1746 C C . VAL A 1 224 ? 8.345 -4.402 4.086 1.00 96.06 224 VAL A C 1
ATOM 1748 O O . VAL A 1 224 ? 7.686 -5.260 3.498 1.00 96.06 224 VAL A O 1
ATOM 1751 N N . SER A 1 225 ? 8.705 -3.253 3.513 1.00 95.81 225 SER A N 1
ATOM 1752 C CA . SER A 1 225 ? 8.198 -2.797 2.214 1.00 95.81 225 SER A CA 1
ATOM 1753 C C . SER A 1 225 ? 8.403 -3.821 1.098 1.00 95.81 225 SER A C 1
ATOM 1755 O O . SER A 1 225 ? 7.446 -4.203 0.427 1.00 95.81 225 SER A O 1
ATOM 1757 N N . SER A 1 226 ? 9.621 -4.337 0.933 1.00 94.75 226 SER A N 1
ATOM 1758 C CA . SER A 1 226 ? 9.951 -5.286 -0.139 1.00 94.75 226 SER A CA 1
ATOM 1759 C C . SER A 1 226 ? 9.114 -6.571 -0.077 1.00 94.75 226 SER A C 1
ATOM 1761 O O . SER A 1 226 ? 8.532 -6.990 -1.080 1.00 94.75 226 SER A O 1
ATOM 1763 N N . THR A 1 227 ? 8.987 -7.180 1.106 1.00 96.38 227 THR A N 1
ATOM 1764 C CA . THR A 1 227 ? 8.216 -8.422 1.288 1.00 96.38 227 THR A CA 1
ATOM 1765 C C . THR A 1 227 ? 6.710 -8.182 1.196 1.00 96.38 227 THR A C 1
ATOM 1767 O O . THR A 1 227 ? 5.989 -8.997 0.613 1.00 96.38 227 THR A O 1
ATOM 1770 N N . LEU A 1 228 ? 6.225 -7.045 1.706 1.00 96.62 228 LEU A N 1
ATOM 1771 C CA . LEU A 1 228 ? 4.827 -6.647 1.595 1.00 96.62 228 LEU A CA 1
ATOM 1772 C C . LEU A 1 228 ? 4.438 -6.422 0.132 1.00 96.62 228 LEU A C 1
ATOM 1774 O O . LEU A 1 228 ? 3.434 -6.972 -0.319 1.00 96.62 228 LEU A O 1
ATOM 1778 N N . GLY A 1 229 ? 5.240 -5.675 -0.626 1.00 97.25 229 GLY A N 1
ATOM 1779 C CA . GLY A 1 229 ? 4.981 -5.424 -2.039 1.00 97.25 229 GLY A CA 1
ATOM 1780 C C . GLY A 1 229 ? 5.015 -6.697 -2.878 1.00 97.25 229 GLY A C 1
ATOM 1781 O O . GLY A 1 229 ? 4.078 -6.950 -3.637 1.00 97.25 229 GLY A O 1
ATOM 1782 N N . ALA A 1 230 ? 6.010 -7.564 -2.667 1.00 96.94 230 ALA A N 1
ATOM 1783 C CA . ALA A 1 230 ? 6.055 -8.879 -3.307 1.00 96.94 230 ALA A CA 1
ATOM 1784 C C . ALA A 1 230 ? 4.796 -9.717 -2.994 1.00 96.94 230 ALA A C 1
ATOM 1786 O O . ALA A 1 230 ? 4.207 -10.321 -3.888 1.00 96.94 230 ALA A O 1
ATOM 1787 N N . SER A 1 231 ? 4.334 -9.707 -1.738 1.00 96.12 231 SER A N 1
ATOM 1788 C CA . SER A 1 231 ? 3.119 -10.406 -1.286 1.00 96.12 231 SER A CA 1
ATOM 1789 C C . SER A 1 231 ? 1.818 -9.828 -1.860 1.00 96.12 231 SER A C 1
ATOM 1791 O O . SER A 1 231 ? 0.835 -10.557 -2.027 1.00 96.12 231 SER A O 1
ATOM 1793 N N . LEU A 1 232 ? 1.778 -8.525 -2.151 1.00 96.56 232 LEU A N 1
ATOM 1794 C CA . LEU A 1 232 ? 0.632 -7.861 -2.780 1.00 96.56 232 LEU A CA 1
ATOM 1795 C C . LEU A 1 232 ? 0.562 -8.123 -4.288 1.00 96.56 232 LEU A C 1
ATOM 1797 O O . LEU A 1 232 ? -0.534 -8.279 -4.824 1.00 96.56 232 LEU A O 1
ATOM 1801 N N . LEU A 1 233 ? 1.718 -8.204 -4.947 1.00 95.81 233 LEU A N 1
ATOM 1802 C CA . LEU A 1 233 ? 1.842 -8.497 -6.377 1.00 95.81 233 LEU A CA 1
ATOM 1803 C C . LEU A 1 233 ? 1.744 -9.994 -6.702 1.00 95.81 233 LEU A C 1
ATOM 1805 O O . LEU A 1 233 ? 1.515 -10.356 -7.858 1.00 95.81 233 LEU A O 1
ATOM 1809 N N . ALA A 1 234 ? 1.931 -10.867 -5.709 1.00 91.62 234 ALA A N 1
ATOM 1810 C CA . ALA A 1 234 ? 1.842 -12.306 -5.893 1.00 91.62 234 ALA A CA 1
ATOM 1811 C C . ALA A 1 234 ? 0.459 -12.707 -6.447 1.00 91.62 234 ALA A C 1
ATOM 1813 O O . ALA A 1 234 ? -0.571 -12.254 -5.929 1.00 91.62 234 ALA A O 1
ATOM 1814 N N . PRO A 1 235 ? 0.401 -13.596 -7.460 1.00 80.00 235 PRO A N 1
ATOM 1815 C CA . PRO A 1 235 ? -0.858 -14.155 -7.924 1.00 80.00 235 PRO A CA 1
ATOM 1816 C C . PRO A 1 235 ? -1.607 -14.769 -6.745 1.00 80.00 235 PRO A C 1
ATOM 1818 O O . PRO A 1 235 ? -1.037 -15.519 -5.950 1.00 80.00 235 PRO A O 1
ATOM 1821 N N . THR A 1 236 ? -2.896 -14.468 -6.617 1.00 65.81 236 THR A N 1
ATOM 1822 C CA . THR A 1 236 ? -3.716 -15.087 -5.578 1.00 65.81 236 THR A CA 1
ATOM 1823 C C . THR A 1 236 ? -3.930 -16.560 -5.912 1.00 65.81 236 THR A C 1
ATOM 1825 O O . THR A 1 236 ? -4.899 -16.913 -6.580 1.00 65.81 236 THR A O 1
ATOM 1828 N N . GLY A 1 237 ? -3.023 -17.421 -5.452 1.00 54.84 237 GLY A N 1
ATOM 1829 C CA . GLY A 1 237 ? -3.221 -18.865 -5.431 1.00 54.84 237 GLY A CA 1
ATOM 1830 C C . GLY A 1 237 ? -4.427 -19.215 -4.557 1.00 54.84 237 GLY A C 1
ATOM 1831 O O . GLY A 1 237 ? -4.643 -18.602 -3.506 1.00 54.84 237 GLY A O 1
ATOM 1832 N N . ALA A 1 238 ? -5.242 -20.163 -5.021 1.00 45.00 238 ALA A N 1
ATOM 1833 C CA . ALA A 1 238 ? -6.452 -20.629 -4.356 1.00 45.00 238 ALA A CA 1
ATOM 1834 C C . ALA A 1 238 ? -6.223 -20.844 -2.851 1.00 45.00 238 ALA A C 1
ATOM 1836 O O . ALA A 1 238 ? -5.324 -21.575 -2.434 1.00 45.00 238 ALA A O 1
ATOM 1837 N N . ARG A 1 239 ? -7.058 -20.211 -2.019 1.00 47.41 239 ARG A N 1
ATOM 1838 C CA . ARG A 1 239 ? -7.096 -20.488 -0.581 1.00 47.41 239 ARG A CA 1
ATOM 1839 C C . ARG A 1 239 ? -7.389 -21.976 -0.393 1.00 47.41 239 ARG A C 1
ATOM 1841 O O . ARG A 1 239 ? -8.536 -22.392 -0.531 1.00 47.41 239 ARG A O 1
ATOM 1848 N N . ARG A 1 240 ? -6.391 -22.763 0.012 1.00 42.31 240 ARG A N 1
ATOM 1849 C CA . ARG A 1 240 ? -6.654 -23.990 0.765 1.00 42.31 240 ARG A CA 1
ATOM 1850 C C . ARG A 1 240 ? -7.331 -23.548 2.056 1.00 42.31 240 ARG A C 1
ATOM 1852 O O . ARG A 1 240 ? -6.680 -23.030 2.961 1.00 42.31 240 ARG A O 1
ATOM 1859 N N . SER A 1 241 ? -8.654 -23.684 2.127 1.00 43.72 241 SER A N 1
ATOM 1860 C CA . SER A 1 241 ? -9.332 -23.632 3.411 1.00 43.72 241 SER A CA 1
ATOM 1861 C C . SER A 1 241 ? -8.846 -24.840 4.203 1.00 43.72 241 SER A C 1
ATOM 1863 O O . SER A 1 241 ? -9.355 -25.947 4.034 1.00 43.72 241 SER A O 1
ATOM 1865 N N . LEU A 1 242 ? -7.851 -24.645 5.060 1.00 52.41 242 LEU A N 1
ATOM 1866 C CA . LEU A 1 242 ? -7.654 -25.529 6.197 1.00 52.41 242 LEU A CA 1
ATOM 1867 C C . LEU A 1 242 ? -8.850 -25.291 7.125 1.00 52.41 242 LEU A C 1
ATOM 1869 O O . LEU A 1 242 ? -8.789 -24.507 8.071 1.00 52.41 242 LEU A O 1
ATOM 1873 N N . ARG A 1 243 ? -9.991 -25.917 6.800 1.00 42.56 243 ARG A N 1
ATOM 1874 C CA . ARG A 1 243 ? -10.996 -26.220 7.816 1.00 42.56 243 ARG A CA 1
ATOM 1875 C C . ARG A 1 243 ? -10.240 -27.017 8.871 1.00 42.56 243 ARG A C 1
ATOM 1877 O O . ARG A 1 243 ? -9.640 -28.035 8.540 1.00 42.56 243 ARG A O 1
ATOM 1884 N N . ARG A 1 244 ? -10.225 -26.523 10.109 1.00 45.31 244 ARG A N 1
ATOM 1885 C CA . ARG A 1 244 ? -9.783 -27.291 11.273 1.00 45.31 244 ARG A CA 1
ATOM 1886 C C . ARG A 1 244 ? -10.690 -28.523 11.366 1.00 45.31 244 ARG A C 1
ATOM 1888 O O . ARG A 1 244 ? -11.786 -28.438 11.905 1.00 45.31 244 ARG A O 1
ATOM 1895 N N . ALA A 1 245 ? -10.280 -29.619 10.737 1.00 47.03 245 ALA A N 1
ATOM 1896 C CA . ALA A 1 245 ? -10.813 -30.946 10.982 1.00 47.03 245 ALA A CA 1
ATOM 1897 C C . ALA A 1 245 ? -10.027 -31.487 12.173 1.00 47.03 245 ALA A C 1
ATOM 1899 O O . ALA A 1 245 ? -8.825 -31.708 12.069 1.00 47.03 245 ALA A O 1
ATOM 1900 N N . GLY A 1 246 ? -10.680 -31.585 13.321 1.00 50.72 246 GLY A N 1
ATOM 1901 C CA . GLY A 1 246 ? -10.043 -32.048 14.545 1.00 50.72 246 GLY A CA 1
ATOM 1902 C C . GLY A 1 246 ? -10.758 -31.479 15.748 1.00 50.72 246 GLY A C 1
ATOM 1903 O O . GLY A 1 246 ? -10.247 -30.552 16.356 1.00 50.72 246 GLY A O 1
ATOM 1904 N N . LEU A 1 247 ? -11.976 -31.963 15.986 1.00 51.78 247 LEU A N 1
ATOM 1905 C CA . LEU A 1 247 ? -12.691 -31.971 17.267 1.00 51.78 247 LEU A CA 1
ATOM 1906 C C . LEU A 1 247 ? -13.998 -32.754 17.038 1.00 51.78 247 LEU A C 1
ATOM 1908 O O . LEU A 1 247 ? -15.083 -32.182 17.056 1.00 51.78 247 LEU A O 1
ATOM 1912 N N . ASN A 1 248 ? -13.889 -34.045 16.708 1.00 50.12 248 ASN A N 1
ATOM 1913 C CA . ASN A 1 248 ? -14.992 -34.990 16.902 1.00 50.12 248 ASN A CA 1
ATOM 1914 C C . ASN A 1 248 ? -14.486 -36.441 16.928 1.00 50.12 248 ASN A C 1
ATOM 1916 O O . ASN A 1 248 ? -14.919 -37.260 16.124 1.00 50.12 248 ASN A O 1
ATOM 1920 N N . ASP A 1 249 ? -13.560 -36.748 17.834 1.00 52.91 249 ASP A N 1
ATOM 1921 C CA . ASP A 1 249 ? -13.359 -38.139 18.242 1.00 52.91 249 ASP A CA 1
ATOM 1922 C C . ASP A 1 249 ? -14.285 -38.386 19.433 1.00 52.91 249 ASP A C 1
ATOM 1924 O O . ASP A 1 249 ? -13.993 -38.018 20.572 1.00 52.91 249 ASP A O 1
ATOM 1928 N N . GLY A 1 250 ? -15.474 -38.913 19.139 1.00 52.12 250 GLY A N 1
ATOM 1929 C CA . GLY A 1 250 ? -16.401 -39.394 20.155 1.00 52.12 250 GLY A CA 1
ATOM 1930 C C . GLY A 1 250 ? -15.799 -40.587 20.900 1.00 52.12 250 GLY A C 1
ATOM 1931 O O . GLY A 1 250 ? -15.224 -41.485 20.289 1.00 52.12 250 GLY A O 1
ATOM 1932 N N . VAL A 1 251 ? -15.936 -40.593 22.225 1.00 60.66 251 VAL A N 1
ATOM 1933 C CA . VAL A 1 251 ? -15.540 -41.714 23.089 1.00 60.66 251 VAL A CA 1
ATOM 1934 C C . VAL A 1 251 ? -16.459 -42.915 22.813 1.00 60.66 251 VAL A C 1
ATOM 1936 O O . VAL A 1 251 ? -17.680 -42.744 22.870 1.00 60.66 251 VAL A O 1
ATOM 1939 N N . PRO A 1 252 ? -15.933 -44.127 22.551 1.00 58.31 252 PRO A N 1
ATOM 1940 C CA . PRO A 1 252 ? -16.758 -45.325 22.471 1.00 58.31 252 PRO A CA 1
ATOM 1941 C C . PRO A 1 252 ? -17.309 -45.663 23.859 1.00 58.31 252 PRO A C 1
ATOM 1943 O O . PRO A 1 252 ? -16.560 -45.962 24.788 1.00 5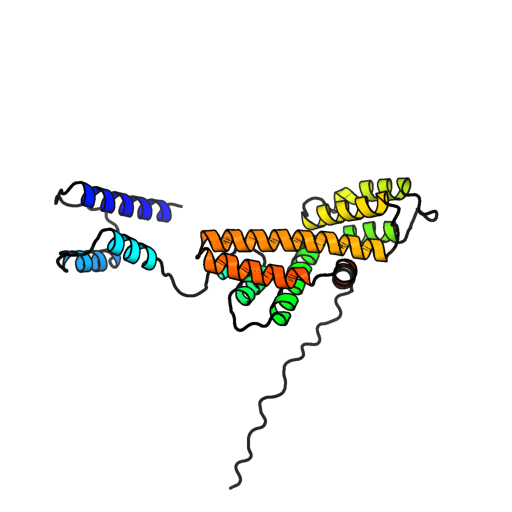8.31 252 PRO A O 1
ATOM 1946 N N . ILE A 1 253 ? -18.630 -45.622 24.002 1.00 61.09 253 ILE A N 1
ATOM 1947 C CA . ILE A 1 253 ? -19.335 -46.240 25.127 1.00 61.09 253 ILE A CA 1
ATOM 1948 C C . ILE A 1 253 ? -19.398 -47.742 24.851 1.00 61.09 253 ILE A C 1
ATOM 1950 O O . ILE A 1 253 ? -20.140 -48.184 23.976 1.00 61.09 253 ILE A O 1
ATOM 1954 N N . HIS A 1 254 ? -18.585 -48.513 25.569 1.00 54.50 254 HIS A N 1
ATOM 1955 C CA . HIS A 1 254 ? -18.724 -49.963 25.628 1.00 54.50 254 HIS A CA 1
ATOM 1956 C C . HIS A 1 254 ? -19.902 -50.310 26.548 1.00 54.50 254 HIS A C 1
ATOM 1958 O O . HIS A 1 254 ? -19.942 -49.856 27.693 1.00 54.50 254 HIS A O 1
ATOM 1964 N N . ALA A 1 255 ? -20.848 -51.084 26.014 1.00 52.59 255 ALA A N 1
ATOM 1965 C CA . ALA A 1 255 ? -21.845 -51.842 26.764 1.00 52.59 255 ALA A CA 1
ATOM 1966 C C . ALA A 1 255 ? -21.401 -53.307 26.834 1.00 52.59 255 ALA A C 1
ATOM 1968 O O . ALA A 1 255 ? -20.767 -53.759 25.849 1.00 52.59 255 ALA A O 1
#